Protein AF-A0A8J8NJL2-F1 (afdb_monomer)

Sequence (268 aa):
MELLYSKSNSTVTEETYFDQTSVSLLSALQSDVTGEMVEDRERFRVLIKANQALCQSSLTSDTIIESMKQDWKLYRPLVVVGPSGVGKGTLIAKLIAKYPSKFGFSVSYTTRAPRSGEEHGKDYFYVNHEVFEQKIANDDFIEHCKVHSNFYGTEKHQIREMSEKSIIPILDIDIQGAKKMFKAFPDTNFIFICPPSIKQQRARLDLRATDSQEQRDIRIANSFGEIQECISSWQMIQYRIVNDDLTRATQTFLGVIESLYTQELGLE

Organism: Halteria grandinella (NCBI:txid5974)

Solvent-accessible surface area (backbone atoms only — not comparable to full-atom values): 15961 Å² total; per-residue (Å²): 130,89,86,81,91,77,90,78,92,72,86,82,66,99,76,88,87,79,62,83,83,55,55,68,60,49,61,72,62,65,77,71,86,64,98,80,89,83,78,65,64,68,66,54,52,53,55,54,58,60,50,62,71,69,67,78,80,80,90,85,67,56,71,64,53,53,56,44,51,58,54,46,72,73,36,50,39,42,35,44,31,50,39,83,83,46,50,63,69,62,49,51,51,52,49,32,71,74,36,64,81,45,38,43,79,56,57,31,36,27,44,50,80,80,54,95,91,56,45,78,75,65,66,28,38,67,42,54,65,69,59,51,50,50,37,55,76,68,63,41,47,74,35,66,47,73,61,88,95,27,42,38,31,40,50,44,62,60,51,49,56,30,41,79,67,63,21,30,32,33,38,81,44,50,71,69,38,47,53,54,40,40,69,79,43,71,83,47,47,30,36,33,40,37,51,75,37,72,70,57,46,48,53,54,56,64,69,57,80,81,65,55,74,69,59,44,54,53,49,50,54,48,35,53,50,46,51,52,52,50,64,76,41,50,90,66,46,77,40,79,44,56,42,71,46,72,69,61,31,43,53,54,52,50,53,52,47,51,66,76,37,28,75,87,68,67,70,120

pLDDT: mean 70.61, std 23.48, range [23.8, 97.25]

Nearest PDB structures (foldseek):
  2qor-assembly1_A  TM=9.325E-01  e=1.348E-18  Plasmodium vivax
  1lvg-assembly1_A  TM=9.035E-01  e=1.125E-18  Mus musculus
  1z6g-assembly1_A  TM=8.808E-01  e=6.537E-19  Plasmodium falciparum 3D7
  3tr0-assembly1_A  TM=9.114E-01  e=1.334E-17  Coxiella burnetii
  8pts-assembly1_B  TM=7.481E-01  e=2.207E-19  Homo sapiens

InterPro domains:
  IPR008144 Guanylate kinase-like domain [PS50052] (75-258)
  IPR008145 Guanylate kinase/L-type calcium channel beta subunit [PF00625] (76-257)
  IPR008145 Guanylate kinase/L-type calcium channel beta subunit [SM00072] (74-261)
  IPR017665 Guanylate kinase [TIGR03263] (77-257)
  IPR020590 Guanylate kinase, conserved site [PS00856] (110-127)
  IPR027417 P-loop containing nucleoside triphosphate hydrolase [G3DSA:3.40.50.300] (64-265)
  IPR027417 P-loop containing nucleoside triphosphate hydrolase [SSF52540] (76-261)

Radius of gyration: 20.58 Å; Cα contacts (8 Å, |Δi|>4): 298; chains: 1; bounding box: 47×48×72 Å

Secondary structure (DSSP, 8-state):
-------------S-----TTSHHHHHHHSS--SS--SS-HHHHHHHHHHHHTTS----SSHHHHHHHHHHHHHH--EEEE--TTSSHHHHHHHHHHHSTTTEEE---EESSPPPTT--BTTTBEE--HHHHHHHHHTT-EEEEEEETTEEEEEEHHHHHHHHHTTPEEEEE--HHHHHHHHHH-TTSEEEEEE-S-HHHHHHHHHHSTTS-HHHHHHHHHHHHHHHHHHHHTGGG-SEEEE-SSHHHHHHHHHHHHHHHSHHHHT--

Structure (mmCIF, N/CA/C/O backbone):
data_AF-A0A8J8NJL2-F1
#
_entry.id   AF-A0A8J8NJL2-F1
#
loop_
_atom_site.group_PDB
_atom_site.id
_atom_site.type_symbol
_atom_site.label_atom_id
_atom_site.label_alt_id
_atom_site.label_comp_id
_atom_site.label_asym_id
_atom_site.label_entity_id
_atom_site.label_seq_id
_atom_site.pdbx_PDB_ins_code
_atom_site.Cartn_x
_atom_site.Cartn_y
_atom_site.Cartn_z
_atom_site.occupancy
_atom_site.B_iso_or_equiv
_atom_site.auth_seq_id
_atom_site.auth_comp_id
_atom_site.auth_asym_id
_atom_site.auth_atom_id
_atom_site.pdbx_PDB_model_num
ATOM 1 N N . MET A 1 1 ? 12.541 -11.002 -49.675 1.00 30.53 1 MET A N 1
ATOM 2 C CA . MET A 1 1 ? 13.707 -10.190 -50.065 1.00 30.53 1 MET A CA 1
ATOM 3 C C . MET A 1 1 ? 13.275 -8.741 -50.025 1.00 30.53 1 MET A C 1
ATOM 5 O O . MET A 1 1 ? 12.243 -8.471 -50.617 1.00 30.53 1 MET A O 1
ATOM 9 N N . GLU A 1 2 ? 13.988 -7.927 -49.236 1.00 26.20 2 GLU A N 1
ATOM 10 C CA . GLU A 1 2 ? 14.432 -6.545 -49.526 1.00 26.20 2 GLU A CA 1
ATOM 11 C C . GLU A 1 2 ? 13.549 -5.628 -50.393 1.00 26.20 2 GLU A C 1
ATOM 13 O O . GLU A 1 2 ? 13.038 -6.035 -51.421 1.00 26.20 2 GLU A O 1
ATOM 18 N N . LEU A 1 3 ? 13.441 -4.317 -50.201 1.00 24.02 3 LEU A N 1
ATOM 19 C CA . LEU A 1 3 ? 13.869 -3.284 -49.248 1.00 24.02 3 LEU A CA 1
ATOM 20 C C . LEU A 1 3 ? 13.348 -1.980 -49.908 1.00 24.02 3 LEU A C 1
ATOM 22 O O . LEU A 1 3 ? 13.128 -1.987 -51.117 1.00 24.02 3 LEU A O 1
ATOM 26 N N . LEU A 1 4 ? 13.175 -0.898 -49.138 1.00 24.14 4 LEU A N 1
ATOM 27 C CA . LEU A 1 4 ? 13.139 0.545 -49.504 1.00 24.14 4 LEU A CA 1
ATOM 28 C C . LEU A 1 4 ? 12.108 1.228 -48.582 1.00 24.14 4 LEU A C 1
ATOM 30 O O . LEU A 1 4 ? 10.918 1.238 -48.858 1.00 24.14 4 LEU A O 1
ATOM 34 N N . TYR A 1 5 ? 12.456 1.619 -47.352 1.00 23.80 5 TYR A N 1
ATOM 35 C CA . TYR A 1 5 ? 13.161 2.865 -47.010 1.00 23.80 5 TYR A CA 1
ATOM 36 C C . TYR A 1 5 ? 12.691 4.088 -47.819 1.00 23.80 5 TYR A C 1
ATOM 38 O O . TYR A 1 5 ? 13.286 4.447 -48.830 1.00 23.80 5 TYR A O 1
ATOM 46 N N . SER A 1 6 ? 11.699 4.808 -47.288 1.00 25.16 6 SER A N 1
ATOM 47 C CA . SER A 1 6 ? 11.573 6.254 -47.488 1.00 25.16 6 SER A CA 1
ATOM 48 C C . SER A 1 6 ? 11.391 6.938 -46.135 1.00 25.16 6 SER A C 1
ATOM 50 O O . SER A 1 6 ? 10.417 6.708 -45.422 1.00 25.16 6 SER A O 1
ATOM 52 N N . LYS A 1 7 ? 12.381 7.762 -45.792 1.00 27.92 7 LYS A N 1
ATOM 53 C CA . LYS A 1 7 ? 12.418 8.669 -44.647 1.00 27.92 7 LYS A CA 1
ATOM 54 C C . LYS A 1 7 ? 11.269 9.680 -44.723 1.00 27.92 7 LYS A C 1
ATOM 56 O O . LYS A 1 7 ? 11.132 10.356 -45.736 1.00 27.92 7 LYS A O 1
ATOM 61 N N . SER A 1 8 ? 10.580 9.899 -43.609 1.00 27.95 8 SER A N 1
ATOM 62 C CA . SER A 1 8 ? 10.001 11.204 -43.285 1.00 27.95 8 SER A CA 1
ATOM 63 C C . SER A 1 8 ? 10.429 11.572 -41.868 1.00 27.95 8 SER A C 1
ATOM 65 O O . SER A 1 8 ? 9.949 11.012 -40.886 1.00 27.95 8 SER A O 1
ATOM 67 N N . ASN A 1 9 ? 11.397 12.484 -41.796 1.00 29.89 9 ASN A N 1
ATOM 68 C CA . ASN A 1 9 ? 11.772 13.194 -40.584 1.00 29.89 9 ASN A CA 1
ATOM 69 C C . ASN A 1 9 ? 10.565 13.999 -40.091 1.00 29.89 9 ASN A C 1
ATOM 71 O O . ASN A 1 9 ? 10.155 14.947 -40.755 1.00 29.89 9 ASN A O 1
ATOM 75 N N . SER A 1 10 ? 10.061 13.677 -38.908 1.00 27.09 10 SER A N 1
ATOM 76 C CA . SER A 1 10 ? 9.309 14.622 -38.088 1.00 27.09 10 SER A CA 1
ATOM 77 C C . SER A 1 10 ? 9.931 14.611 -36.700 1.00 27.09 10 SER A C 1
ATOM 79 O O . SER A 1 10 ? 9.670 13.736 -35.878 1.00 27.09 10 SER A O 1
ATOM 81 N N . THR A 1 11 ? 10.823 15.570 -36.480 1.00 25.39 11 THR A N 1
ATOM 82 C CA . THR A 1 11 ? 11.225 16.044 -35.159 1.00 25.39 11 THR A CA 1
ATOM 83 C C . THR A 1 11 ? 9.965 16.461 -34.408 1.00 25.39 11 THR A C 1
ATOM 85 O O . THR A 1 11 ? 9.392 17.507 -34.702 1.00 25.39 11 THR A O 1
ATOM 88 N N . VAL A 1 12 ? 9.504 15.624 -33.481 1.00 25.38 12 VAL A N 1
ATOM 89 C CA . VAL A 1 12 ? 8.463 16.004 -32.525 1.00 25.38 12 VAL A CA 1
ATOM 90 C C . VAL A 1 12 ? 9.157 16.841 -31.455 1.00 25.38 12 VAL A C 1
ATOM 92 O O . VAL A 1 12 ? 9.858 16.316 -30.595 1.00 25.38 12 VAL A O 1
ATOM 95 N N . THR A 1 13 ? 9.059 18.158 -31.599 1.00 23.86 13 THR A N 1
ATOM 96 C CA . THR A 1 13 ? 9.511 19.149 -30.621 1.00 23.86 13 THR A CA 1
ATOM 97 C C . THR A 1 13 ? 8.569 19.175 -29.414 1.00 23.86 13 THR A C 1
ATOM 99 O O . THR A 1 13 ? 7.361 19.021 -29.563 1.00 23.86 13 THR A O 1
ATOM 102 N N . GLU A 1 14 ? 9.149 19.385 -28.232 1.00 29.44 14 GLU A N 1
ATOM 103 C CA . GLU A 1 14 ? 8.598 19.329 -26.863 1.00 29.44 14 GLU A CA 1
ATOM 104 C C . GLU A 1 14 ? 7.425 20.273 -26.509 1.00 29.44 14 GLU A C 1
ATOM 106 O O . GLU A 1 14 ? 7.077 20.408 -25.340 1.00 29.44 14 GLU A O 1
ATOM 111 N N . GLU A 1 15 ? 6.748 20.902 -27.461 1.00 29.17 15 GLU A N 1
ATOM 112 C CA . GLU A 1 15 ? 5.713 21.897 -27.164 1.00 29.17 15 GLU A CA 1
ATOM 113 C C . GLU A 1 15 ? 4.464 21.640 -27.996 1.00 29.17 15 GLU A C 1
ATOM 115 O O . GLU A 1 15 ? 4.467 21.919 -29.189 1.00 29.17 15 GLU A O 1
ATOM 120 N N . THR A 1 16 ? 3.409 21.099 -27.371 1.00 29.33 16 THR A N 1
ATOM 121 C CA . THR A 1 16 ? 1.984 21.473 -27.550 1.00 29.33 16 THR A CA 1
ATOM 122 C C . THR A 1 16 ? 1.059 20.391 -26.982 1.00 29.33 16 THR A C 1
ATOM 124 O O . THR A 1 16 ? 0.605 19.503 -27.690 1.00 29.33 16 THR A O 1
ATOM 127 N N . TYR A 1 17 ? 0.740 20.476 -25.688 1.00 26.98 17 TYR A N 1
ATOM 128 C CA . TYR A 1 17 ? -0.466 19.856 -25.117 1.00 26.98 17 TYR A CA 1
ATOM 129 C C . TYR A 1 17 ? -0.876 20.624 -23.849 1.00 26.98 17 TYR A C 1
ATOM 131 O O . TYR A 1 17 ? -0.849 20.111 -22.736 1.00 26.98 17 TYR A O 1
ATOM 139 N N . PHE A 1 18 ? -1.191 21.909 -24.011 1.00 28.25 18 PHE A N 1
ATOM 140 C CA . PHE A 1 18 ? -1.776 22.730 -22.951 1.00 28.25 18 PHE A CA 1
ATOM 141 C C . PHE A 1 18 ? -3.159 23.191 -23.400 1.00 28.25 18 PHE A C 1
ATOM 143 O O . PHE A 1 18 ? -3.294 24.159 -24.144 1.00 28.25 18 PHE A O 1
ATOM 150 N N . ASP A 1 19 ? -4.182 22.466 -22.955 1.00 27.48 19 ASP A N 1
ATOM 151 C CA . ASP A 1 19 ? -5.564 22.930 -23.008 1.00 27.48 19 ASP A CA 1
ATOM 152 C C . ASP A 1 19 ? -5.773 24.012 -21.928 1.00 27.48 19 ASP A C 1
ATOM 154 O O . ASP A 1 19 ? -5.276 23.905 -20.796 1.00 27.48 19 ASP A O 1
ATOM 158 N N . GLN A 1 20 ? -6.454 25.095 -22.302 1.00 28.08 20 GLN A N 1
ATOM 159 C CA . GLN A 1 20 ? -6.417 26.412 -21.648 1.00 28.08 20 GLN A CA 1
ATOM 160 C C . GLN A 1 20 ? -7.129 26.483 -20.286 1.00 28.08 20 GLN A C 1
ATOM 162 O O . GLN A 1 20 ? -7.040 27.497 -19.597 1.00 28.08 20 GLN A O 1
ATOM 167 N N . THR A 1 21 ? -7.771 25.409 -19.834 1.00 28.81 21 THR A N 1
ATOM 168 C CA . THR A 1 21 ? -8.347 25.306 -18.479 1.00 28.81 21 THR A CA 1
ATOM 169 C C . THR A 1 21 ? -7.352 24.791 -17.430 1.00 28.81 21 THR A C 1
ATOM 171 O O . THR A 1 21 ? -7.571 24.980 -16.236 1.00 28.81 21 THR A O 1
ATOM 174 N N . SER A 1 22 ? -6.221 24.214 -17.851 1.00 31.25 22 SER A N 1
ATOM 175 C CA . SER A 1 22 ? -5.183 23.642 -16.968 1.00 31.25 22 SER A CA 1
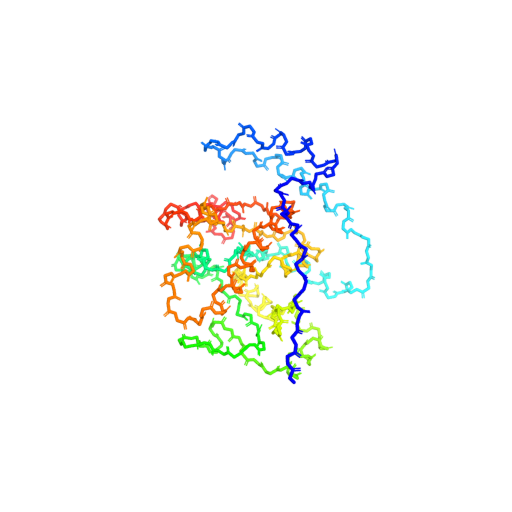ATOM 176 C C . SER A 1 22 ? -4.094 24.643 -16.551 1.00 31.25 22 SER A C 1
ATOM 178 O O . SER A 1 22 ? -3.378 24.419 -15.575 1.00 31.25 22 SER A O 1
ATOM 180 N N . VAL A 1 23 ? -3.948 25.748 -17.290 1.00 29.47 23 VAL A N 1
ATOM 181 C CA . VAL A 1 23 ? -2.815 26.682 -17.147 1.00 29.47 23 VAL A CA 1
ATOM 182 C C . VAL A 1 23 ? -2.973 27.609 -15.934 1.00 29.47 23 VAL A C 1
ATOM 184 O O . VAL A 1 23 ? -1.977 27.953 -15.306 1.00 29.47 23 VAL A O 1
ATOM 187 N N . SER A 1 24 ? -4.203 27.941 -15.526 1.00 28.16 24 SER A N 1
ATOM 188 C CA . SER A 1 24 ? -4.447 28.807 -14.358 1.00 28.16 24 SER A CA 1
ATOM 189 C C . SER A 1 24 ? -4.200 28.108 -13.015 1.00 28.16 24 SER A C 1
ATOM 191 O O . SER A 1 24 ? -3.773 28.748 -12.055 1.00 28.16 24 SER A O 1
ATOM 193 N N . LEU A 1 25 ? -4.417 26.789 -12.941 1.00 31.73 25 LEU A N 1
ATOM 194 C CA . LEU A 1 25 ? -4.119 25.991 -11.746 1.00 31.73 25 LEU A CA 1
ATOM 195 C C . LEU A 1 25 ? -2.624 25.679 -11.626 1.00 31.73 25 LEU A C 1
ATOM 197 O O . LEU A 1 25 ? -2.083 25.688 -10.524 1.00 31.73 25 LEU A O 1
ATOM 201 N N . LEU A 1 26 ? -1.938 25.450 -12.750 1.00 30.84 26 LEU A N 1
ATOM 202 C CA . LEU A 1 26 ? -0.495 25.204 -12.757 1.00 30.84 26 LEU A CA 1
ATOM 203 C C . LEU A 1 26 ? 0.316 26.465 -12.439 1.00 30.84 26 LEU A C 1
ATOM 205 O O . LEU A 1 26 ? 1.308 26.358 -11.723 1.00 30.84 26 LEU A O 1
ATOM 209 N N . SER A 1 27 ? -0.128 27.655 -12.862 1.00 29.67 27 SER A N 1
ATOM 210 C CA . SER A 1 27 ? 0.537 28.907 -12.475 1.00 29.67 27 SER A CA 1
ATOM 211 C C . SER A 1 27 ? 0.416 29.205 -10.978 1.00 29.67 27 SER A C 1
ATOM 213 O O . SER A 1 27 ? 1.330 29.784 -10.402 1.00 29.67 27 SER A O 1
ATOM 215 N N . ALA A 1 28 ? -0.675 28.775 -10.332 1.00 31.42 28 ALA A N 1
ATOM 216 C CA . ALA A 1 28 ? -0.851 28.896 -8.883 1.00 31.42 28 ALA A CA 1
ATOM 217 C C . ALA A 1 28 ? -0.038 27.855 -8.083 1.00 31.42 28 ALA A C 1
ATOM 219 O O . ALA A 1 28 ? 0.188 28.040 -6.894 1.00 31.42 28 ALA A O 1
ATOM 220 N N . LEU A 1 29 ? 0.407 26.770 -8.729 1.00 35.00 29 LEU A N 1
ATOM 221 C CA . LEU A 1 29 ? 1.168 25.675 -8.111 1.00 35.00 29 LEU A CA 1
ATOM 222 C C . LEU A 1 29 ? 2.676 25.725 -8.412 1.00 35.00 29 LEU A C 1
ATOM 224 O O . LEU A 1 29 ? 3.438 24.941 -7.851 1.00 35.00 29 LEU A O 1
ATOM 228 N N . GLN A 1 30 ? 3.121 26.623 -9.296 1.00 29.66 30 GLN A N 1
ATOM 229 C CA . GLN A 1 30 ? 4.534 26.781 -9.660 1.00 29.66 30 GLN A CA 1
ATOM 230 C C . GLN A 1 30 ? 5.298 27.793 -8.792 1.00 29.66 30 GLN A C 1
ATOM 232 O O . GLN A 1 30 ? 6.525 27.818 -8.871 1.00 29.66 30 GLN A O 1
ATOM 237 N N . SER A 1 31 ? 4.632 28.597 -7.955 1.00 27.67 31 SER A N 1
ATOM 238 C CA . SER A 1 31 ? 5.321 29.614 -7.146 1.00 27.67 31 SER A CA 1
ATOM 239 C C . SER A 1 31 ? 5.917 29.110 -5.830 1.00 27.67 31 SER A C 1
ATOM 241 O O . SER A 1 31 ? 6.837 29.750 -5.343 1.00 27.67 31 SER A O 1
ATOM 243 N N . ASP A 1 32 ? 5.497 27.957 -5.298 1.00 29.67 32 ASP A N 1
ATOM 244 C CA . ASP A 1 32 ? 5.897 27.527 -3.945 1.00 29.67 32 ASP A CA 1
ATOM 245 C C . ASP A 1 32 ? 6.554 26.138 -3.918 1.00 29.67 32 ASP A C 1
ATOM 247 O O . ASP A 1 32 ? 6.235 25.266 -3.111 1.00 29.67 32 ASP A O 1
ATOM 251 N N . VAL A 1 33 ? 7.525 25.917 -4.811 1.00 33.34 33 VAL A N 1
ATOM 252 C CA . VAL A 1 33 ? 8.449 24.772 -4.724 1.00 33.34 33 VAL A CA 1
ATOM 253 C C . VAL A 1 33 ? 9.724 25.196 -3.992 1.00 33.34 33 VAL A C 1
ATOM 255 O O . VAL A 1 33 ? 10.828 25.127 -4.524 1.00 33.34 33 VAL A O 1
ATOM 258 N N . THR A 1 34 ? 9.578 25.625 -2.743 1.00 28.52 34 THR A N 1
ATOM 259 C CA . THR A 1 34 ? 10.668 25.672 -1.760 1.00 28.52 34 THR A CA 1
ATOM 260 C C . THR A 1 34 ? 10.102 25.235 -0.419 1.00 28.52 34 THR A C 1
ATOM 262 O O . THR A 1 34 ? 9.031 25.678 -0.030 1.00 28.52 34 THR A O 1
ATOM 265 N N . GLY A 1 35 ? 10.772 24.276 0.220 1.00 34.88 35 GLY A N 1
ATOM 266 C CA . GLY A 1 35 ? 10.206 23.447 1.279 1.00 34.88 35 GLY A CA 1
ATOM 267 C C . GLY A 1 35 ? 9.554 24.210 2.427 1.00 34.88 35 GLY A C 1
ATOM 268 O O . GLY A 1 35 ? 10.252 24.828 3.210 1.00 34.88 35 GLY A O 1
ATOM 269 N N . GLU A 1 36 ? 8.238 24.053 2.545 1.00 33.06 36 GLU A N 1
ATOM 270 C CA . GLU A 1 36 ? 7.424 24.204 3.756 1.00 33.06 36 GLU A CA 1
ATOM 271 C C . GLU A 1 36 ? 6.026 23.645 3.412 1.00 33.06 36 GLU A C 1
ATOM 273 O O . GLU A 1 36 ? 5.178 24.327 2.854 1.00 33.06 36 GLU A O 1
ATOM 278 N N . MET A 1 37 ? 5.782 22.348 3.637 1.00 34.81 37 MET A N 1
ATOM 279 C CA . MET A 1 37 ? 4.479 21.711 3.347 1.00 34.81 37 MET A CA 1
ATOM 280 C C . MET A 1 37 ? 3.979 20.880 4.534 1.00 34.81 37 MET A C 1
ATOM 282 O O . MET A 1 37 ? 3.709 19.685 4.418 1.00 34.81 37 MET A O 1
ATOM 286 N N . VAL A 1 38 ? 3.850 21.520 5.697 1.00 37.50 38 VAL A N 1
ATOM 287 C CA . VAL A 1 38 ? 3.145 20.934 6.854 1.00 37.50 38 VAL A CA 1
ATOM 288 C C . VAL A 1 38 ? 1.866 21.707 7.221 1.00 37.50 38 VAL A C 1
ATOM 290 O O . VAL A 1 38 ? 1.024 21.157 7.927 1.00 37.50 38 VAL A O 1
ATOM 293 N N . GLU A 1 39 ? 1.626 22.915 6.699 1.00 35.06 39 GLU A N 1
ATOM 294 C CA . GLU A 1 39 ? 0.605 23.794 7.299 1.00 35.06 39 GLU A CA 1
ATOM 295 C C . GLU A 1 39 ? -0.810 23.788 6.693 1.00 35.06 39 GLU A C 1
ATOM 297 O O . GLU A 1 39 ? -1.746 24.132 7.409 1.00 35.06 39 GLU A O 1
ATOM 302 N N . ASP A 1 40 ? -1.070 23.338 5.462 1.00 41.97 40 ASP A N 1
ATOM 303 C CA . ASP A 1 40 ? -2.381 23.640 4.838 1.00 41.97 40 ASP A CA 1
ATOM 304 C C . ASP A 1 40 ? -3.476 22.554 4.996 1.00 41.97 40 ASP A C 1
ATOM 306 O O . ASP A 1 40 ? -4.220 22.237 4.069 1.00 41.97 40 ASP A O 1
ATOM 310 N N . ARG A 1 41 ? -3.604 21.945 6.186 1.00 42.94 41 ARG A N 1
ATOM 311 C CA . ARG A 1 41 ? -4.586 20.861 6.454 1.00 42.94 41 ARG A CA 1
ATOM 312 C C . ARG A 1 41 ? -6.049 21.264 6.234 1.00 42.94 41 ARG A C 1
ATOM 314 O O . ARG A 1 41 ? -6.869 20.427 5.850 1.00 42.94 41 ARG A O 1
ATOM 321 N N . GLU A 1 42 ? -6.391 22.523 6.490 1.00 37.59 42 GLU A N 1
ATOM 322 C CA . GLU A 1 42 ? -7.778 22.996 6.424 1.00 37.59 42 GLU A CA 1
ATOM 323 C C . GLU A 1 42 ? -8.255 23.229 4.985 1.00 37.59 42 GLU A C 1
ATOM 325 O O . GLU A 1 42 ? -9.387 22.864 4.653 1.00 37.59 42 GLU A O 1
ATOM 330 N N . ARG A 1 43 ? -7.396 23.712 4.075 1.00 39.12 43 ARG A N 1
ATOM 331 C CA . ARG A 1 43 ? -7.768 23.811 2.652 1.00 39.12 43 ARG A CA 1
ATOM 332 C C . ARG A 1 43 ? -7.986 22.444 2.011 1.00 39.12 43 ARG A C 1
ATOM 334 O O . ARG A 1 43 ? -8.919 22.283 1.222 1.00 39.12 43 ARG A O 1
ATOM 341 N N . PHE A 1 44 ? -7.199 21.440 2.400 1.00 41.06 44 PHE A N 1
ATOM 342 C CA . PHE A 1 44 ? -7.386 20.068 1.920 1.00 41.06 44 PHE A CA 1
ATOM 343 C C . PHE A 1 44 ? -8.710 19.450 2.399 1.00 41.06 44 PHE A C 1
ATOM 345 O O . PHE A 1 44 ? -9.398 18.798 1.611 1.00 41.06 44 PHE A O 1
ATOM 352 N N . ARG A 1 45 ? -9.146 19.714 3.641 1.00 41.94 45 ARG A N 1
ATOM 353 C CA . ARG A 1 45 ? -10.454 19.247 4.150 1.00 41.94 45 ARG A CA 1
ATOM 354 C C . ARG A 1 45 ? -11.642 19.783 3.352 1.00 41.94 45 ARG A C 1
ATOM 356 O O . ARG A 1 45 ? -12.614 19.055 3.142 1.00 41.94 45 ARG A O 1
ATOM 363 N N . VAL A 1 46 ? -11.576 21.038 2.912 1.00 36.75 46 VAL A N 1
ATOM 364 C CA . VAL A 1 46 ? -12.642 21.670 2.117 1.00 36.75 46 VAL A CA 1
ATOM 365 C C . VAL A 1 46 ? -12.749 21.030 0.728 1.00 36.75 46 VAL A C 1
ATOM 367 O O . VAL A 1 46 ? -13.856 20.731 0.279 1.00 36.75 46 VAL A O 1
ATOM 370 N N . LEU A 1 47 ? -11.614 20.733 0.089 1.00 36.00 47 LEU A N 1
ATOM 371 C CA . LEU A 1 47 ? -11.558 20.031 -1.200 1.00 36.00 47 LEU A CA 1
ATOM 372 C C . LEU A 1 47 ? -12.117 18.600 -1.122 1.00 36.00 47 LEU A C 1
ATOM 374 O O . LEU A 1 47 ? -12.871 18.191 -2.004 1.00 36.00 47 LEU A O 1
ATOM 378 N N . ILE A 1 48 ? -11.826 17.868 -0.040 1.00 38.72 48 ILE A N 1
ATOM 379 C CA . ILE A 1 48 ? -12.361 16.514 0.191 1.00 38.72 48 ILE A CA 1
ATOM 380 C C . ILE A 1 48 ? -13.895 16.541 0.291 1.00 38.72 48 ILE A C 1
ATOM 382 O O . ILE A 1 48 ? -14.574 15.758 -0.377 1.00 38.72 48 ILE A O 1
ATOM 386 N N . LYS A 1 49 ? -14.457 17.476 1.071 1.00 38.47 49 LYS A N 1
ATOM 387 C CA . LYS A 1 49 ? -15.917 17.610 1.235 1.00 38.47 49 LYS A CA 1
ATOM 388 C C . LYS A 1 49 ? -16.629 17.974 -0.068 1.00 38.47 49 LYS A C 1
ATOM 390 O O . LYS A 1 49 ? -17.708 17.454 -0.336 1.00 38.47 49 LYS A O 1
ATOM 395 N N . ALA A 1 50 ? -16.030 18.842 -0.883 1.00 35.50 50 ALA A N 1
ATOM 396 C CA . ALA A 1 50 ? -16.602 19.234 -2.169 1.00 35.50 50 ALA A CA 1
ATOM 397 C C . ALA A 1 50 ? -16.675 18.054 -3.158 1.00 35.50 50 ALA A C 1
ATOM 399 O O . ALA A 1 50 ? -17.636 17.947 -3.917 1.00 35.50 50 ALA A O 1
ATOM 400 N N . ASN A 1 51 ? -15.703 17.138 -3.116 1.00 38.31 51 ASN A N 1
ATOM 401 C CA . ASN A 1 51 ? -15.638 16.001 -4.037 1.00 38.31 51 ASN A CA 1
ATOM 402 C C . ASN A 1 51 ? -16.555 14.831 -3.623 1.00 38.31 51 ASN A C 1
ATOM 404 O O . ASN A 1 51 ? -17.121 14.148 -4.475 1.00 38.31 51 ASN A O 1
ATOM 408 N N . GLN A 1 52 ? -16.790 14.641 -2.317 1.00 41.25 52 GLN A N 1
ATOM 409 C CA . GLN A 1 52 ? -17.759 13.658 -1.801 1.00 41.25 52 GLN A CA 1
ATOM 410 C C . GLN A 1 52 ? -19.182 13.878 -2.341 1.00 41.25 52 GLN A C 1
ATOM 412 O O . GLN A 1 52 ? -19.915 12.911 -2.548 1.00 41.25 52 GLN A O 1
ATOM 417 N N . ALA A 1 53 ? -19.562 15.130 -2.609 1.00 40.56 53 ALA A N 1
ATOM 418 C CA . ALA A 1 53 ? -20.864 15.470 -3.179 1.00 40.56 53 ALA A CA 1
ATOM 419 C C . ALA A 1 53 ? -21.008 15.063 -4.661 1.00 40.56 53 ALA A C 1
ATOM 421 O O . ALA A 1 53 ? -22.125 14.874 -5.135 1.00 40.56 53 ALA A O 1
ATOM 422 N N . LEU A 1 54 ? -19.900 14.896 -5.394 1.00 37.84 54 LEU A N 1
ATOM 423 C CA . LEU A 1 54 ? -19.908 14.604 -6.834 1.00 37.84 54 LEU A CA 1
ATOM 424 C C . LEU A 1 54 ? -19.974 13.097 -7.147 1.00 37.84 54 LEU A C 1
ATOM 426 O O . LEU A 1 54 ? -20.510 12.709 -8.183 1.00 37.84 54 LEU A O 1
ATOM 430 N N . CYS A 1 55 ? -19.492 12.230 -6.248 1.00 37.75 55 CYS A N 1
ATOM 431 C CA . CYS A 1 55 ? -19.419 10.777 -6.474 1.00 37.75 55 CYS A CA 1
ATOM 432 C C . CYS A 1 55 ? -20.735 10.003 -6.239 1.00 37.75 55 CYS A C 1
ATOM 434 O O . CYS A 1 55 ? -20.779 8.803 -6.493 1.00 37.75 55 CYS A O 1
ATOM 436 N N . GLN A 1 56 ? -21.819 10.636 -5.777 1.00 39.25 56 GLN A N 1
ATOM 437 C CA . GLN A 1 56 ? -23.063 9.940 -5.387 1.00 39.25 56 GLN A CA 1
ATOM 438 C C . GLN A 1 56 ? -23.999 9.546 -6.554 1.00 39.25 56 GLN A C 1
ATOM 440 O O . GLN A 1 56 ? -25.181 9.301 -6.333 1.00 39.25 56 GLN A O 1
ATOM 445 N N . SER A 1 57 ? -23.516 9.464 -7.799 1.00 39.84 57 SER A N 1
ATOM 446 C CA . SER A 1 57 ? -24.375 9.257 -8.980 1.00 39.84 57 SER A CA 1
ATOM 447 C C . SER A 1 57 ? -24.021 8.028 -9.830 1.00 39.84 57 SER A C 1
ATOM 449 O O . SER A 1 57 ? -23.776 8.140 -11.024 1.00 39.84 57 SER A O 1
ATOM 451 N N . SER A 1 58 ? -24.051 6.826 -9.246 1.00 37.25 58 SER A N 1
ATOM 452 C CA . SER A 1 58 ? -24.283 5.586 -10.014 1.00 37.25 58 SER A CA 1
ATOM 453 C C . SER A 1 58 ? -24.606 4.413 -9.083 1.00 37.25 58 SER A C 1
ATOM 455 O O . SER A 1 58 ? -23.740 3.978 -8.327 1.00 37.25 58 SER A O 1
ATOM 457 N N . LEU A 1 59 ? -25.849 3.927 -9.148 1.00 49.59 59 LEU A N 1
ATOM 458 C CA . LEU A 1 59 ? -26.409 2.833 -8.343 1.00 49.59 59 LEU A CA 1
ATOM 459 C C . LEU A 1 59 ? -26.209 1.468 -9.016 1.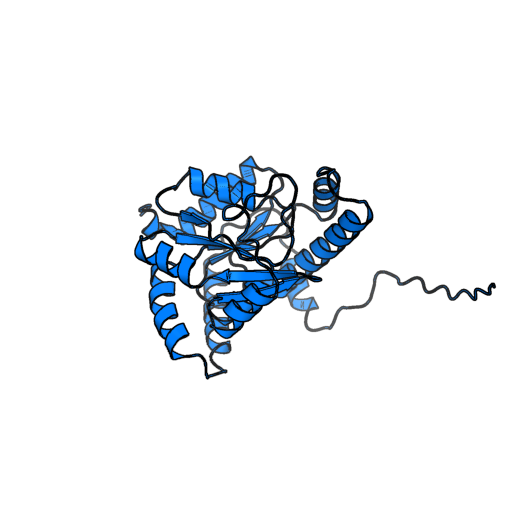00 49.59 59 LEU A C 1
ATOM 461 O O . LEU A 1 59 ? -26.246 1.400 -10.247 1.00 49.59 59 LEU A O 1
ATOM 465 N N . THR A 1 60 ? -26.067 0.416 -8.191 1.00 37.97 60 THR A N 1
ATOM 466 C CA . THR A 1 60 ? -26.484 -1.008 -8.368 1.00 37.97 60 THR A CA 1
ATOM 467 C C . THR A 1 60 ? -25.602 -2.038 -7.630 1.00 37.97 60 THR A C 1
ATOM 469 O O . THR A 1 60 ? -25.942 -3.217 -7.626 1.00 37.97 60 THR A O 1
ATOM 472 N N . SER A 1 61 ? -24.532 -1.645 -6.925 1.00 47.00 61 SER A N 1
ATOM 473 C CA . SER A 1 61 ? -23.697 -2.555 -6.090 1.00 47.00 61 SER A CA 1
ATOM 474 C C . SER A 1 61 ? -23.880 -2.341 -4.577 1.00 47.00 61 SER A C 1
ATOM 476 O O . SER A 1 61 ? -23.010 -2.667 -3.767 1.00 47.00 61 SER A O 1
ATOM 478 N N . ASP A 1 62 ? -25.005 -1.741 -4.197 1.00 52.81 62 ASP A N 1
ATOM 479 C CA . ASP A 1 62 ? -25.078 -0.891 -3.012 1.00 52.81 62 ASP A CA 1
ATOM 480 C C . ASP A 1 62 ? -25.031 -1.649 -1.677 1.00 52.81 62 ASP A C 1
ATOM 482 O O . ASP A 1 62 ? -24.302 -1.225 -0.794 1.00 52.81 62 ASP A O 1
ATOM 486 N N . THR A 1 63 ? -25.626 -2.836 -1.527 1.00 47.81 63 THR A N 1
ATOM 487 C CA . THR A 1 63 ? -25.787 -3.443 -0.185 1.00 47.81 63 THR A CA 1
ATOM 488 C C . THR A 1 63 ? -24.482 -3.953 0.453 1.00 47.81 63 THR A C 1
ATOM 490 O O . THR A 1 63 ? -24.281 -3.799 1.659 1.00 47.81 63 THR A O 1
ATOM 493 N N . ILE A 1 64 ? -23.560 -4.533 -0.329 1.00 51.22 64 ILE A N 1
ATOM 494 C CA . ILE A 1 64 ? -22.248 -4.984 0.184 1.00 51.22 64 ILE A CA 1
ATOM 495 C C . ILE A 1 64 ? -21.313 -3.790 0.362 1.00 51.22 64 ILE A C 1
ATOM 497 O O . ILE A 1 64 ? -20.618 -3.713 1.372 1.00 51.22 64 ILE A O 1
ATOM 501 N N . ILE A 1 65 ? -21.324 -2.833 -0.572 1.00 51.09 65 ILE A N 1
ATOM 502 C CA . ILE A 1 65 ? -20.551 -1.594 -0.440 1.00 51.09 65 ILE A CA 1
ATOM 503 C C . ILE A 1 65 ? -21.048 -0.778 0.759 1.00 51.09 65 ILE A C 1
ATOM 505 O O . ILE A 1 65 ? -20.235 -0.182 1.448 1.00 51.09 65 ILE A O 1
ATOM 509 N N . GLU A 1 66 ? -22.344 -0.760 1.060 1.00 56.00 66 GLU A N 1
ATOM 510 C CA . GLU A 1 66 ? -22.928 -0.077 2.222 1.00 56.00 66 GLU A CA 1
ATOM 511 C C . GLU A 1 66 ? -22.564 -0.762 3.536 1.00 56.00 66 GLU A C 1
ATOM 513 O O . GLU A 1 66 ? -22.124 -0.081 4.462 1.00 56.00 66 GLU A O 1
ATOM 518 N N . SER A 1 67 ? -22.638 -2.096 3.590 1.00 54.75 67 SER A N 1
ATOM 519 C CA . SER A 1 67 ? -22.119 -2.872 4.723 1.00 54.75 67 SER A CA 1
ATOM 520 C C . SER A 1 67 ? -20.621 -2.622 4.922 1.00 54.75 67 SER A C 1
ATOM 522 O O . SER A 1 67 ? -20.185 -2.351 6.036 1.00 54.75 67 SER A O 1
ATOM 524 N N . MET A 1 68 ? -19.833 -2.632 3.842 1.00 56.28 68 MET A N 1
ATOM 525 C CA . MET A 1 68 ? -18.401 -2.348 3.903 1.00 56.28 68 MET A CA 1
ATOM 526 C C . MET A 1 68 ? -18.115 -0.889 4.237 1.00 56.28 68 MET A C 1
ATOM 528 O O . MET A 1 68 ? -17.150 -0.642 4.932 1.00 56.28 68 MET A O 1
ATOM 532 N N . LYS A 1 69 ? -18.923 0.089 3.812 1.00 56.53 69 LYS A N 1
ATOM 533 C CA . LYS A 1 69 ? -18.756 1.514 4.162 1.00 56.53 69 LYS A CA 1
ATOM 534 C C . LYS A 1 69 ? -18.828 1.733 5.674 1.00 56.53 69 LYS A C 1
ATOM 536 O O . LYS A 1 69 ? -18.210 2.671 6.178 1.00 56.53 69 LYS A O 1
ATOM 541 N N . GLN A 1 70 ? -19.569 0.888 6.389 1.00 53.38 70 GLN A N 1
ATOM 542 C CA . GLN A 1 70 ? -19.657 0.925 7.845 1.00 53.38 70 GLN A CA 1
ATOM 543 C C . GLN A 1 70 ? -18.373 0.379 8.496 1.00 53.38 70 GLN A C 1
ATOM 545 O O . GLN A 1 70 ? -17.805 1.058 9.350 1.00 53.38 70 GLN A O 1
ATOM 550 N N . ASP A 1 71 ? -17.842 -0.743 8.001 1.00 50.53 71 ASP A N 1
ATOM 551 C CA . ASP A 1 71 ? -16.545 -1.305 8.425 1.00 50.53 71 ASP A CA 1
ATOM 552 C C . ASP A 1 71 ? -15.352 -0.412 8.009 1.00 50.53 71 ASP A C 1
ATOM 554 O O . ASP A 1 71 ? -14.380 -0.238 8.742 1.00 50.53 71 ASP A O 1
ATOM 558 N N . TRP A 1 72 ? -15.458 0.241 6.849 1.00 60.75 72 TRP A N 1
ATOM 559 C CA . TRP A 1 72 ? -14.458 1.134 6.255 1.00 60.75 72 TRP A CA 1
ATOM 560 C C . TRP A 1 72 ? -14.319 2.450 7.016 1.00 60.75 72 TRP A C 1
ATOM 562 O O . TRP A 1 72 ? -13.241 3.044 7.056 1.00 60.75 72 TRP A O 1
ATOM 572 N N . LYS A 1 73 ? -15.410 2.906 7.645 1.00 53.81 73 LYS A N 1
ATOM 573 C CA . LYS A 1 73 ? -15.371 4.014 8.603 1.00 53.81 73 LYS A CA 1
ATOM 574 C C . LYS A 1 73 ? -14.673 3.629 9.905 1.00 53.81 73 LYS A C 1
ATOM 576 O O . LYS A 1 73 ? -14.153 4.528 10.557 1.00 53.81 73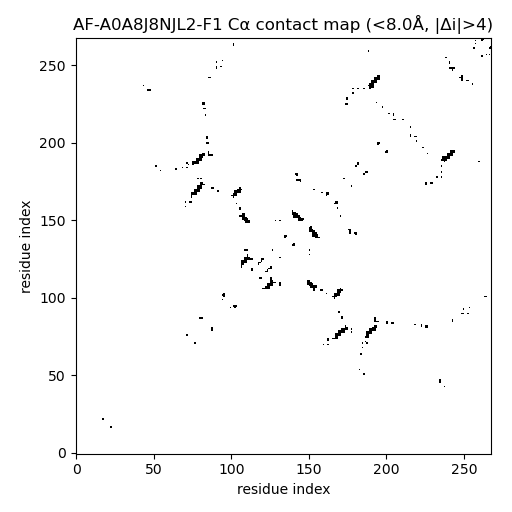 LYS A O 1
ATOM 581 N N . LEU A 1 74 ? -14.657 2.344 10.267 1.00 52.12 74 LEU A N 1
ATOM 582 C CA . LEU A 1 74 ? -14.047 1.863 11.506 1.00 52.12 74 LEU A CA 1
ATOM 583 C C . LEU A 1 74 ? -12.530 1.618 11.369 1.00 52.12 74 LEU A C 1
ATO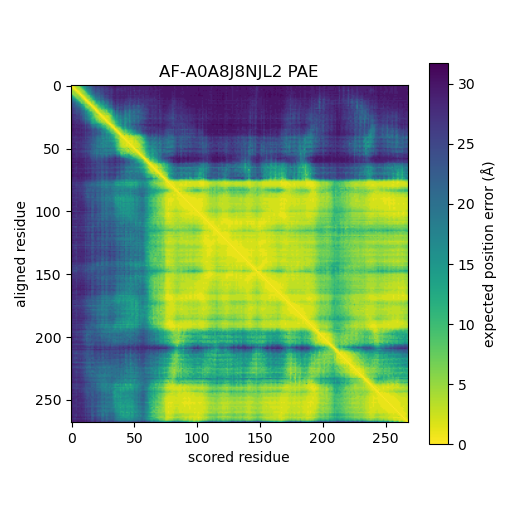M 585 O O . LEU A 1 74 ? -11.810 1.857 12.331 1.00 52.12 74 LEU A O 1
ATOM 589 N N . TYR A 1 75 ? -12.032 1.201 10.191 1.00 60.62 75 TYR A N 1
ATOM 590 C CA . TYR A 1 75 ? -10.614 0.815 10.006 1.00 60.62 75 TYR A CA 1
ATOM 591 C C . TYR A 1 75 ? -9.949 1.353 8.731 1.00 60.62 75 TYR A C 1
ATOM 593 O O . TYR A 1 75 ? -9.087 0.679 8.163 1.00 60.62 75 TYR A O 1
ATOM 601 N N . ARG A 1 76 ? -10.362 2.554 8.288 1.00 79.88 76 ARG A N 1
ATOM 602 C CA . ARG A 1 76 ? -9.829 3.338 7.150 1.00 79.88 76 ARG A CA 1
ATOM 603 C C . ARG A 1 76 ? -8.461 2.838 6.663 1.00 79.88 76 ARG A C 1
ATOM 605 O O . ARG A 1 76 ? -7.452 3.194 7.266 1.00 79.88 76 ARG A O 1
ATOM 612 N N . PRO A 1 77 ? -8.400 2.031 5.592 1.00 89.50 77 PRO A N 1
ATOM 613 C CA . PRO A 1 77 ? -7.138 1.461 5.156 1.00 89.50 77 PRO A CA 1
ATOM 614 C C . PRO A 1 77 ? -6.126 2.531 4.749 1.00 89.50 77 PRO A C 1
ATOM 616 O O . PRO A 1 77 ? -6.483 3.600 4.240 1.00 89.50 77 PRO A O 1
ATOM 619 N N . LEU A 1 78 ? -4.847 2.213 4.936 1.00 93.31 78 LEU A N 1
ATOM 620 C CA . LEU A 1 78 ? -3.742 3.010 4.431 1.00 93.31 78 LEU A CA 1
ATOM 621 C C . LEU A 1 78 ? -3.385 2.537 3.024 1.00 93.31 78 LEU A C 1
ATOM 623 O O . LEU A 1 78 ? -2.781 1.481 2.849 1.00 93.31 78 LEU A O 1
ATOM 627 N N . VAL A 1 79 ? -3.697 3.347 2.023 1.00 92.38 79 VAL A N 1
ATOM 628 C CA . VAL A 1 79 ? -3.298 3.090 0.642 1.00 92.38 79 VAL A CA 1
ATOM 629 C C . VAL A 1 79 ? -2.009 3.841 0.339 1.00 92.38 79 VAL A C 1
ATOM 631 O O . VAL A 1 79 ? -1.959 5.071 0.388 1.00 92.38 79 VAL A O 1
ATOM 634 N N . VAL A 1 80 ? -0.961 3.101 -0.011 1.00 92.44 80 VAL A N 1
ATOM 635 C CA . VAL A 1 80 ? 0.333 3.647 -0.418 1.00 92.44 80 VAL A CA 1
ATOM 636 C C . VAL A 1 80 ? 0.473 3.496 -1.928 1.00 92.44 80 VAL A C 1
ATOM 638 O O . VAL A 1 80 ? 0.640 2.397 -2.447 1.00 92.44 80 VAL A O 1
ATOM 641 N N . VAL A 1 81 ? 0.438 4.621 -2.634 1.00 89.44 81 VAL A N 1
ATOM 642 C CA . VAL A 1 81 ? 0.571 4.697 -4.094 1.00 89.44 81 VAL A CA 1
ATOM 643 C C . VAL A 1 81 ? 1.958 5.226 -4.433 1.00 89.44 81 VAL A C 1
ATOM 645 O O . VAL A 1 81 ? 2.544 6.010 -3.690 1.00 89.44 81 VAL A O 1
ATOM 648 N N . GLY A 1 82 ? 2.528 4.826 -5.559 1.00 84.25 82 GLY A N 1
ATOM 649 C CA . GLY A 1 82 ? 3.834 5.329 -5.983 1.00 84.25 82 GLY A CA 1
ATOM 650 C C . GLY A 1 82 ? 4.428 4.482 -7.090 1.00 84.25 82 GLY A C 1
ATOM 651 O O . GLY A 1 82 ? 4.107 3.293 -7.170 1.00 84.25 82 GLY A O 1
ATOM 652 N N . PRO A 1 83 ? 5.328 5.035 -7.914 1.00 75.56 83 PRO A N 1
ATOM 653 C CA . PRO A 1 83 ? 5.884 4.276 -9.011 1.00 75.56 83 PRO A CA 1
ATOM 654 C C . PRO A 1 83 ? 6.710 3.086 -8.520 1.00 75.56 83 PRO A C 1
ATOM 656 O O . PRO A 1 83 ? 7.214 3.046 -7.384 1.00 75.56 83 PRO A O 1
ATOM 659 N N . SER A 1 84 ? 6.857 2.079 -9.374 1.00 71.69 84 SER A N 1
ATOM 660 C CA . SER A 1 84 ? 7.702 0.925 -9.053 1.00 71.69 84 SER A CA 1
ATOM 661 C C . SER A 1 84 ? 9.140 1.358 -8.743 1.00 71.69 84 SER A C 1
ATOM 663 O O . SER A 1 84 ? 9.715 2.172 -9.454 1.00 71.69 84 SER A O 1
ATOM 665 N N . GLY A 1 85 ? 9.737 0.835 -7.666 1.00 71.00 85 GLY A N 1
ATOM 666 C CA . GLY A 1 85 ? 11.120 1.153 -7.273 1.00 71.00 85 GLY A CA 1
ATOM 667 C C . GLY A 1 85 ? 11.304 2.419 -6.426 1.00 71.00 85 GLY A C 1
ATOM 668 O O . GLY A 1 85 ? 12.418 2.691 -5.987 1.00 71.00 85 GLY A O 1
ATOM 669 N N . VAL A 1 86 ? 10.234 3.162 -6.117 1.00 79.88 86 VAL A N 1
ATOM 670 C CA . VAL A 1 86 ? 10.316 4.383 -5.288 1.00 79.88 86 VAL A CA 1
ATOM 671 C C . VAL A 1 86 ? 10.562 4.116 -3.794 1.00 79.88 86 VAL A C 1
ATOM 673 O O . VAL A 1 86 ? 10.832 5.045 -3.046 1.00 79.88 86 VAL A O 1
ATOM 676 N N . GLY A 1 87 ? 10.492 2.858 -3.343 1.00 84.56 87 GLY A N 1
ATOM 677 C CA . GLY A 1 87 ? 10.781 2.465 -1.954 1.00 84.56 87 GLY A CA 1
ATOM 678 C C . GLY A 1 87 ? 9.565 2.269 -1.040 1.00 84.56 87 GLY A C 1
ATOM 679 O O . GLY A 1 87 ? 9.744 2.218 0.173 1.00 84.56 87 GLY A O 1
ATOM 680 N N . LYS A 1 88 ? 8.353 2.110 -1.597 1.00 89.81 88 LYS A N 1
ATOM 681 C CA . LYS A 1 88 ? 7.106 1.861 -0.837 1.00 89.81 88 LYS A CA 1
ATOM 682 C C . LYS A 1 88 ? 7.243 0.717 0.166 1.00 89.81 88 LYS A C 1
ATOM 684 O O . LYS A 1 88 ? 7.098 0.945 1.359 1.00 89.81 88 LYS A O 1
ATOM 689 N N . GLY A 1 89 ? 7.637 -0.471 -0.303 1.00 88.94 89 GLY A N 1
ATOM 690 C CA . GLY A 1 89 ? 7.812 -1.646 0.556 1.00 88.94 89 GLY A CA 1
ATOM 691 C C . GLY A 1 89 ? 8.773 -1.416 1.728 1.00 88.94 89 GLY A C 1
ATOM 692 O O . GLY A 1 89 ? 8.518 -1.881 2.832 1.00 88.94 89 GLY A O 1
ATOM 693 N N . THR A 1 90 ? 9.839 -0.628 1.542 1.00 91.06 90 THR A N 1
ATOM 694 C CA . THR A 1 90 ? 10.765 -0.284 2.633 1.00 91.06 90 THR A CA 1
ATOM 695 C C . THR A 1 90 ? 10.111 0.614 3.684 1.00 91.06 90 THR A C 1
ATOM 697 O O . THR A 1 90 ? 10.315 0.399 4.877 1.00 91.06 90 THR A O 1
ATOM 700 N N . LEU A 1 91 ? 9.326 1.610 3.263 1.00 93.56 91 LEU A N 1
ATOM 701 C CA . LEU A 1 91 ? 8.585 2.485 4.178 1.00 93.56 91 LEU A CA 1
ATOM 702 C C . LEU A 1 91 ? 7.492 1.705 4.926 1.00 93.56 91 LEU A C 1
ATOM 704 O O . LEU A 1 91 ? 7.385 1.821 6.145 1.00 93.56 91 LEU A O 1
ATOM 708 N N . ILE A 1 92 ? 6.756 0.847 4.217 1.00 94.88 92 ILE A N 1
ATOM 709 C CA . ILE A 1 92 ? 5.727 -0.038 4.781 1.00 94.88 92 ILE A CA 1
ATOM 710 C C . ILE A 1 92 ? 6.331 -0.994 5.816 1.00 94.88 92 ILE A C 1
ATOM 712 O O . ILE A 1 92 ? 5.816 -1.104 6.926 1.00 94.88 92 ILE A O 1
ATOM 716 N N . ALA A 1 93 ? 7.463 -1.633 5.510 1.00 93.50 93 ALA A N 1
ATOM 717 C CA . ALA A 1 93 ? 8.136 -2.527 6.450 1.00 93.50 93 ALA A CA 1
ATOM 718 C C . ALA A 1 93 ? 8.558 -1.801 7.737 1.00 93.50 93 ALA A C 1
ATOM 720 O O . ALA A 1 93 ? 8.404 -2.335 8.834 1.00 93.50 93 ALA A O 1
ATOM 721 N N . LYS A 1 94 ? 9.052 -0.560 7.623 1.00 95.31 94 LYS A N 1
ATOM 722 C CA . LYS A 1 94 ? 9.404 0.272 8.785 1.00 95.31 94 LYS A CA 1
ATOM 723 C C . LYS A 1 94 ? 8.180 0.656 9.618 1.00 95.31 94 LYS A C 1
ATOM 725 O O . LYS A 1 94 ? 8.280 0.685 10.841 1.00 95.31 94 LYS A O 1
ATOM 730 N N . LEU A 1 95 ? 7.042 0.916 8.974 1.00 96.50 95 LEU A N 1
ATOM 731 C CA . LEU A 1 95 ? 5.776 1.176 9.655 1.00 96.50 95 LEU A CA 1
ATOM 732 C C . LEU A 1 95 ? 5.294 -0.040 10.450 1.00 96.50 95 LEU A C 1
ATOM 734 O O . LEU A 1 95 ? 5.036 0.083 11.645 1.00 96.50 95 LEU A O 1
ATOM 738 N N . ILE A 1 96 ? 5.238 -1.211 9.813 1.00 95.69 96 ILE A N 1
ATOM 739 C CA . ILE A 1 96 ? 4.818 -2.459 10.468 1.00 95.69 96 ILE A CA 1
ATOM 740 C C . ILE A 1 96 ? 5.767 -2.799 11.620 1.00 95.69 96 ILE A C 1
ATOM 742 O O . ILE A 1 96 ? 5.315 -3.169 12.695 1.00 95.69 96 ILE A O 1
ATOM 746 N N . ALA A 1 97 ? 7.078 -2.607 11.448 1.00 96.19 97 ALA A N 1
ATOM 747 C CA . ALA A 1 97 ? 8.045 -2.834 12.521 1.00 96.19 97 ALA A CA 1
ATOM 748 C C . ALA A 1 97 ? 7.839 -1.897 13.725 1.00 96.19 97 ALA A C 1
ATOM 750 O O . ALA A 1 97 ? 8.057 -2.313 14.862 1.00 96.19 97 ALA A O 1
ATOM 751 N N . LYS A 1 98 ? 7.424 -0.643 13.494 1.00 96.44 98 LYS A N 1
ATOM 752 C CA . LYS A 1 98 ? 7.146 0.320 14.569 1.00 96.44 98 LYS A CA 1
ATOM 753 C C . LYS A 1 98 ? 5.823 0.028 15.284 1.00 96.44 98 LYS A C 1
ATOM 755 O O . LYS A 1 98 ? 5.746 0.195 16.497 1.00 96.44 98 LYS A O 1
ATOM 760 N N . TYR A 1 99 ? 4.806 -0.420 14.548 1.00 95.88 99 TYR A N 1
ATOM 761 C CA . TYR A 1 99 ? 3.451 -0.641 15.057 1.00 95.88 99 TYR A CA 1
ATOM 762 C C . TYR A 1 99 ? 2.887 -2.023 14.655 1.00 95.88 99 TYR A C 1
ATOM 764 O O . TYR A 1 99 ? 1.859 -2.104 13.972 1.00 95.88 99 TYR A O 1
ATOM 772 N N . PRO A 1 100 ? 3.517 -3.129 15.094 1.00 94.62 100 PRO A N 1
ATOM 773 C CA . PRO A 1 100 ? 3.225 -4.477 14.591 1.00 94.62 100 PRO A CA 1
ATOM 774 C C . PRO A 1 100 ? 1.838 -5.006 14.972 1.00 94.62 100 PRO A C 1
ATOM 776 O O . PRO A 1 100 ? 1.327 -5.909 14.320 1.00 94.62 100 PRO A O 1
ATOM 779 N N . SER A 1 101 ? 1.219 -4.458 16.021 1.00 93.75 101 SER A N 1
ATOM 780 C CA . SER A 1 101 ? -0.137 -4.814 16.457 1.00 93.75 101 SER A CA 1
ATOM 781 C C . SER A 1 101 ? -1.227 -3.907 15.885 1.00 93.75 101 SER A C 1
ATOM 783 O O . SER A 1 101 ? -2.400 -4.124 16.171 1.00 93.75 101 SER A O 1
ATOM 785 N N . LYS A 1 102 ? -0.853 -2.868 15.127 1.00 94.62 102 LYS A N 1
ATOM 786 C CA . LYS A 1 102 ? -1.788 -1.854 14.620 1.00 94.62 102 LYS A CA 1
ATOM 787 C C . LYS A 1 102 ? -1.916 -1.868 13.112 1.00 94.62 102 LYS A C 1
ATOM 789 O O . LYS A 1 102 ? -2.980 -1.515 12.628 1.00 94.62 102 LYS A O 1
ATOM 794 N N . PHE A 1 103 ? -0.881 -2.279 12.381 1.00 95.38 103 PHE A N 1
ATOM 795 C CA . PHE A 1 103 ? -0.926 -2.341 10.924 1.00 95.38 103 PHE A CA 1
ATOM 796 C C . PHE A 1 103 ? -0.601 -3.733 10.388 1.00 95.38 103 PHE A C 1
ATOM 798 O O . PHE A 1 103 ? 0.289 -4.411 10.898 1.00 95.38 103 PHE A O 1
ATOM 805 N N . GLY A 1 104 ? -1.287 -4.117 9.312 1.00 93.94 104 GLY A N 1
ATOM 806 C CA . GLY A 1 104 ? -1.080 -5.373 8.594 1.00 93.94 104 GLY A CA 1
ATOM 807 C C . GLY A 1 104 ? -0.997 -5.133 7.092 1.00 93.94 104 GLY A C 1
ATOM 808 O O . GLY A 1 104 ? -1.701 -4.281 6.560 1.00 93.94 104 GLY A O 1
ATOM 809 N N . PHE A 1 105 ? -0.122 -5.858 6.397 1.00 94.50 105 PHE A N 1
ATOM 810 C CA . PHE A 1 105 ? 0.017 -5.736 4.946 1.00 94.50 105 PHE A CA 1
ATOM 811 C C . PHE A 1 105 ? -0.976 -6.648 4.225 1.00 94.50 105 PHE A C 1
ATOM 813 O O . PHE A 1 105 ? -0.961 -7.856 4.459 1.00 94.50 105 PHE A O 1
ATOM 820 N N . SER A 1 106 ? -1.812 -6.085 3.347 1.00 93.69 106 SER A N 1
ATOM 821 C CA . SER A 1 106 ? -2.678 -6.873 2.466 1.00 93.69 106 SER A CA 1
ATOM 822 C C . SER A 1 106 ? -1.879 -7.354 1.260 1.00 93.69 106 SER A C 1
ATOM 824 O O . SER A 1 106 ? -1.360 -6.558 0.479 1.00 93.69 106 SER A O 1
ATOM 826 N N . VAL A 1 107 ? -1.772 -8.674 1.125 1.00 93.88 107 VAL A N 1
ATOM 827 C CA . VAL A 1 107 ? -1.024 -9.318 0.047 1.00 93.88 107 VAL A CA 1
ATOM 828 C C . VAL A 1 107 ? -1.936 -9.437 -1.171 1.00 93.88 107 VAL A C 1
ATOM 830 O O . VAL A 1 107 ? -2.920 -10.180 -1.162 1.00 93.88 107 VAL A O 1
ATOM 833 N N . SER A 1 108 ? -1.613 -8.707 -2.234 1.00 93.38 108 SER A N 1
ATOM 834 C CA . SER A 1 108 ? -2.403 -8.702 -3.467 1.00 93.38 108 SER A CA 1
ATOM 835 C C . SER A 1 108 ? -2.289 -10.021 -4.236 1.00 93.38 108 SER A C 1
ATOM 837 O O . SER A 1 108 ? -1.275 -10.720 -4.184 1.00 93.38 108 SER A O 1
ATOM 839 N N . TYR A 1 109 ? -3.313 -10.345 -5.020 1.00 95.75 109 TYR A N 1
ATOM 840 C CA . TYR A 1 109 ? -3.269 -11.438 -5.990 1.00 95.75 109 TYR A CA 1
ATOM 841 C C . TYR A 1 109 ? -2.638 -10.958 -7.291 1.00 95.75 109 TYR A C 1
ATOM 843 O O . TYR A 1 109 ? -2.813 -9.802 -7.677 1.00 95.75 109 TYR A O 1
ATOM 851 N N . THR A 1 110 ? -1.941 -11.845 -8.001 1.00 95.06 110 THR A N 1
ATOM 852 C CA . THR A 1 110 ? -1.472 -11.560 -9.360 1.00 95.06 110 THR A CA 1
ATOM 853 C C . THR A 1 110 ? -1.437 -12.797 -10.249 1.00 95.06 110 THR A C 1
ATOM 855 O O . THR A 1 110 ? -1.193 -13.902 -9.767 1.00 95.06 110 THR A O 1
ATOM 858 N N . THR A 1 111 ? -1.634 -12.597 -11.558 1.00 94.94 111 THR A N 1
ATOM 859 C CA . THR A 1 111 ? -1.420 -13.645 -12.576 1.00 94.94 111 THR A CA 1
ATOM 860 C C . THR A 1 111 ? -0.001 -13.687 -13.136 1.00 94.94 111 THR A C 1
ATOM 862 O O . THR A 1 111 ? 0.336 -14.565 -13.931 1.00 94.94 111 THR A O 1
ATOM 865 N N . ARG A 1 112 ? 0.858 -12.746 -12.726 1.00 93.19 112 ARG A N 1
ATOM 866 C CA . ARG A 1 112 ? 2.277 -12.746 -13.086 1.00 93.19 112 ARG A CA 1
ATOM 867 C C . ARG A 1 112 ? 2.986 -13.921 -12.407 1.00 93.19 112 ARG A C 1
ATOM 869 O O . ARG A 1 112 ? 2.694 -14.234 -11.264 1.00 93.19 112 ARG A O 1
ATOM 876 N N . ALA A 1 113 ? 3.995 -14.504 -13.048 1.00 89.62 113 ALA A N 1
ATOM 877 C CA . ALA A 1 113 ? 4.889 -15.448 -12.374 1.00 89.62 113 ALA A CA 1
ATOM 878 C C . ALA A 1 113 ? 5.752 -14.761 -11.282 1.00 89.62 113 ALA A C 1
ATOM 880 O O . ALA A 1 113 ? 6.176 -13.610 -11.474 1.00 89.62 113 ALA A O 1
ATOM 881 N N . PRO A 1 114 ? 6.064 -15.445 -10.164 1.00 90.62 114 PRO A N 1
ATOM 882 C CA . PRO A 1 114 ? 6.982 -14.925 -9.151 1.00 90.62 114 PRO A CA 1
ATOM 883 C C . PRO A 1 114 ? 8.376 -14.677 -9.740 1.00 90.62 114 PRO A C 1
ATOM 885 O O . PRO A 1 114 ? 8.861 -15.438 -10.579 1.00 90.62 114 PRO A O 1
ATOM 888 N N . ARG A 1 115 ? 9.033 -13.599 -9.307 1.00 85.12 115 ARG A N 1
ATOM 889 C CA . ARG A 1 115 ? 10.451 -13.333 -9.599 1.00 85.12 115 ARG A CA 1
ATOM 890 C C . ARG A 1 115 ? 11.346 -14.063 -8.603 1.00 85.12 115 ARG A C 1
ATOM 892 O O . ARG A 1 115 ? 10.905 -14.498 -7.545 1.00 85.12 115 ARG A O 1
ATOM 899 N N . SER A 1 116 ? 12.636 -14.143 -8.932 1.00 83.06 116 SER A N 1
ATOM 900 C CA . SER A 1 116 ? 13.649 -14.672 -8.015 1.00 83.06 116 SER A CA 1
ATOM 901 C C . SER A 1 116 ? 13.619 -13.919 -6.680 1.00 83.06 116 SER A C 1
ATOM 903 O O . SER A 1 116 ? 13.769 -12.696 -6.658 1.00 83.06 116 SER A O 1
ATOM 905 N N . GLY A 1 117 ? 13.410 -14.656 -5.589 1.00 83.94 117 GLY A N 1
ATOM 906 C CA . GLY A 1 117 ? 13.320 -14.124 -4.228 1.00 83.94 117 GLY A CA 1
ATOM 907 C C . GLY A 1 117 ? 11.930 -13.652 -3.786 1.00 83.94 117 GLY A C 1
ATOM 908 O O . GLY A 1 117 ? 11.794 -13.312 -2.616 1.00 83.94 117 GLY A O 1
ATOM 909 N N . GLU A 1 118 ? 10.918 -13.640 -4.664 1.00 85.75 118 GLU A N 1
ATOM 910 C CA . GLU A 1 118 ? 9.527 -13.402 -4.254 1.00 85.75 118 GLU A CA 1
ATOM 911 C C . GLU A 1 118 ? 8.889 -14.709 -3.736 1.00 85.75 118 GLU A C 1
ATOM 913 O O . GLU A 1 118 ? 9.064 -15.780 -4.321 1.00 85.75 118 GLU A O 1
ATOM 918 N N . GLU A 1 119 ? 8.107 -14.619 -2.663 1.00 91.25 119 GLU A N 1
ATOM 919 C CA . GLU A 1 119 ? 7.447 -15.741 -1.992 1.00 91.25 119 GLU A CA 1
ATOM 920 C C . GLU A 1 119 ? 5.915 -15.633 -2.105 1.00 91.25 119 GLU A C 1
ATOM 922 O O . GLU A 1 119 ? 5.316 -14.563 -1.936 1.00 91.25 119 GLU A O 1
ATOM 927 N N . HIS A 1 120 ? 5.257 -16.762 -2.389 1.00 94.69 120 HIS A N 1
ATOM 928 C CA . HIS A 1 120 ? 3.795 -16.840 -2.443 1.00 94.69 120 HIS A CA 1
ATOM 929 C C . HIS A 1 120 ? 3.179 -16.595 -1.059 1.00 94.69 120 HIS A C 1
ATOM 931 O O . HIS A 1 120 ? 3.623 -17.174 -0.071 1.00 94.69 120 HIS A O 1
ATOM 937 N N . GLY A 1 121 ? 2.144 -15.755 -0.997 1.00 92.06 121 GLY A N 1
ATOM 938 C CA . GLY A 1 121 ? 1.463 -15.384 0.249 1.00 92.06 121 GLY A CA 1
ATOM 939 C C . GLY A 1 121 ? 2.213 -14.356 1.101 1.00 92.06 121 GLY A C 1
ATOM 940 O O . GLY A 1 121 ? 1.749 -14.011 2.184 1.00 92.06 121 GLY A O 1
ATOM 941 N N . LYS A 1 122 ? 3.346 -13.844 0.608 1.00 87.88 122 LYS A N 1
ATOM 942 C CA . LYS A 1 122 ? 4.120 -12.770 1.241 1.00 87.88 122 LYS A CA 1
ATOM 943 C C . LYS A 1 122 ? 4.251 -11.565 0.322 1.00 87.88 122 LYS A C 1
ATOM 945 O O . LYS A 1 122 ? 3.879 -10.466 0.713 1.00 87.88 122 LYS A O 1
ATOM 950 N N . ASP A 1 123 ? 4.752 -11.777 -0.893 1.00 86.62 123 ASP A N 1
ATOM 951 C CA . ASP A 1 123 ? 4.863 -10.714 -1.894 1.00 86.62 123 ASP A CA 1
ATOM 952 C C . ASP A 1 123 ? 3.558 -10.579 -2.680 1.00 86.62 123 ASP A C 1
ATOM 954 O O . ASP A 1 123 ? 3.017 -9.484 -2.805 1.00 86.62 123 ASP A O 1
ATOM 958 N N . TYR A 1 124 ? 3.040 -11.709 -3.173 1.00 92.88 124 TYR A N 1
ATOM 959 C CA . TYR A 1 124 ? 1.737 -11.816 -3.825 1.00 92.88 124 TYR A CA 1
ATOM 960 C C . TYR A 1 124 ? 1.142 -13.212 -3.617 1.00 92.88 124 TYR A C 1
ATOM 962 O O . TYR A 1 124 ? 1.863 -14.200 -3.440 1.00 92.88 124 TYR A O 1
ATOM 970 N N . PHE A 1 125 ? -0.176 -13.323 -3.748 1.00 96.50 125 PHE A N 1
ATOM 971 C CA . PHE A 1 125 ? -0.824 -14.587 -4.079 1.00 96.50 125 PHE A CA 1
ATOM 972 C C . PHE A 1 125 ? -0.749 -14.806 -5.594 1.00 96.50 125 PHE A C 1
ATOM 974 O O . PHE A 1 125 ? -1.523 -14.251 -6.375 1.00 96.50 125 PHE A O 1
ATOM 981 N N . TYR A 1 126 ? 0.231 -15.603 -6.013 1.00 96.69 126 TYR A N 1
ATOM 982 C CA . TYR A 1 126 ? 0.417 -15.992 -7.412 1.00 96.69 126 TYR A CA 1
ATOM 983 C C . TYR A 1 126 ? -0.620 -17.037 -7.822 1.00 96.69 126 TYR A C 1
ATOM 985 O O . TYR A 1 126 ? -0.588 -18.163 -7.325 1.00 96.69 126 TYR A O 1
ATOM 993 N N . VAL A 1 127 ? -1.521 -16.670 -8.730 1.00 97.25 127 VAL A N 1
ATOM 994 C CA . VAL A 1 127 ? -2.593 -17.535 -9.245 1.00 97.25 127 VAL A CA 1
ATOM 995 C C . VAL A 1 127 ? -2.574 -17.556 -10.771 1.00 97.25 127 VAL A C 1
ATOM 997 O O . VAL A 1 127 ? -1.965 -16.699 -11.401 1.00 97.25 127 VAL A O 1
ATOM 1000 N N . ASN A 1 128 ? -3.221 -18.536 -11.399 1.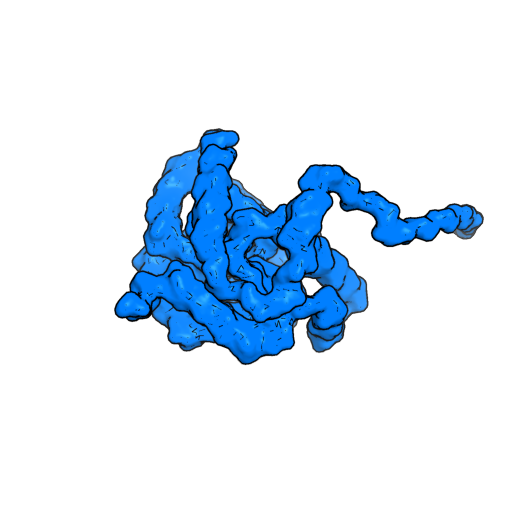00 96.81 128 ASN A N 1
ATOM 1001 C CA . ASN A 1 128 ? -3.395 -18.510 -12.852 1.00 96.81 128 ASN A CA 1
ATOM 1002 C C . ASN A 1 128 ? -4.565 -17.581 -13.249 1.00 96.81 128 ASN A C 1
ATOM 1004 O O . ASN A 1 128 ? -5.309 -17.086 -12.399 1.00 96.81 128 ASN A O 1
ATOM 1008 N N . HIS A 1 129 ? -4.718 -17.338 -14.553 1.00 95.00 129 HIS A N 1
ATOM 1009 C CA . HIS A 1 129 ? -5.786 -16.485 -15.082 1.00 95.00 129 HIS A CA 1
ATOM 1010 C C . HIS A 1 129 ? -7.188 -17.002 -14.738 1.00 95.00 129 HIS A C 1
ATOM 1012 O O . HIS A 1 129 ? -8.019 -16.214 -14.303 1.00 95.00 129 HIS A O 1
ATOM 1018 N N . GLU A 1 130 ? -7.424 -18.310 -14.856 1.00 96.44 130 GLU A N 1
ATOM 1019 C CA . GLU A 1 130 ? -8.728 -18.925 -14.577 1.00 96.44 130 GLU A CA 1
ATOM 1020 C C . GLU A 1 130 ? -9.170 -18.699 -13.125 1.00 96.44 130 GLU A C 1
ATOM 1022 O O . GLU A 1 130 ? -10.297 -18.281 -12.876 1.00 96.44 130 GLU A O 1
ATOM 1027 N N . VAL A 1 131 ? -8.272 -18.908 -12.158 1.00 96.94 131 VAL A N 1
ATOM 1028 C CA . VAL A 1 131 ? -8.541 -18.663 -10.734 1.00 96.94 131 VAL A CA 1
ATOM 1029 C C . VAL A 1 131 ? -8.792 -17.179 -10.484 1.00 96.94 131 VAL A C 1
ATOM 1031 O O . VAL A 1 131 ? -9.714 -16.829 -9.751 1.00 96.94 131 VAL A O 1
ATOM 1034 N N . PHE A 1 132 ? -8.010 -16.288 -11.099 1.00 97.06 132 PHE A N 1
ATOM 1035 C CA . PHE A 1 132 ? -8.219 -14.849 -10.944 1.00 97.06 132 PHE A CA 1
ATOM 1036 C C . PHE A 1 132 ? -9.595 -14.419 -11.480 1.00 97.06 132 PHE A C 1
ATOM 1038 O O . PHE A 1 132 ? -10.316 -13.676 -10.816 1.00 97.06 132 PHE A O 1
ATOM 1045 N N . GLU A 1 133 ? -9.985 -14.912 -12.655 1.00 94.75 133 GLU A N 1
ATOM 1046 C CA . GLU A 1 133 ? -11.282 -14.632 -13.278 1.00 94.75 133 GLU A CA 1
ATOM 1047 C C . GLU A 1 133 ? -12.451 -15.202 -12.469 1.00 94.75 133 GLU A C 1
ATOM 1049 O O . GLU A 1 133 ? -13.469 -14.529 -12.323 1.00 94.75 133 GLU A O 1
ATOM 1054 N N . GLN A 1 134 ? -12.293 -16.385 -11.867 1.00 96.75 134 GLN A N 1
ATOM 1055 C CA . GLN A 1 134 ? -13.275 -16.928 -10.924 1.00 96.75 134 GLN A CA 1
ATOM 1056 C C . GLN A 1 134 ? -13.456 -16.014 -9.707 1.00 96.75 134 GLN A C 1
ATOM 1058 O O . GLN A 1 134 ? -14.587 -15.739 -9.316 1.00 96.75 134 GLN A O 1
ATOM 1063 N N . LYS A 1 135 ? -12.367 -15.484 -9.137 1.00 95.81 135 LYS A N 1
ATOM 1064 C CA . LYS A 1 135 ? -12.444 -14.530 -8.018 1.00 95.81 135 LYS A CA 1
ATOM 1065 C C . LYS A 1 135 ? -13.110 -13.210 -8.420 1.00 95.81 135 LYS A C 1
ATOM 1067 O O . LYS A 1 135 ? -13.867 -12.652 -7.631 1.00 95.81 135 LYS A O 1
ATOM 1072 N N . ILE A 1 136 ? -12.896 -12.733 -9.653 1.00 91.56 136 ILE A N 1
ATOM 1073 C CA . ILE A 1 136 ? -13.662 -11.599 -10.204 1.00 91.56 136 ILE A CA 1
ATOM 1074 C C . ILE A 1 136 ? -15.154 -11.957 -10.281 1.00 91.56 136 ILE A C 1
ATOM 1076 O O . ILE A 1 136 ? -15.985 -11.176 -9.827 1.00 91.56 136 ILE A O 1
ATOM 1080 N N . ALA A 1 137 ? -15.499 -13.124 -10.835 1.00 93.69 137 ALA A N 1
ATOM 1081 C CA . ALA A 1 137 ? -16.887 -13.563 -10.995 1.00 93.69 137 ALA A CA 1
ATOM 1082 C C . ALA A 1 137 ? -17.619 -13.737 -9.654 1.00 93.69 137 ALA A C 1
ATOM 1084 O O . ALA A 1 137 ? -18.823 -13.501 -9.578 1.00 93.69 137 ALA A O 1
ATOM 1085 N N . ASN A 1 138 ? -16.884 -14.097 -8.602 1.00 92.50 138 ASN A N 1
ATOM 1086 C CA . ASN A 1 138 ? -17.390 -14.214 -7.236 1.00 92.50 138 ASN A CA 1
ATOM 1087 C C . ASN A 1 138 ? -17.441 -12.876 -6.476 1.00 92.50 138 ASN A C 1
ATOM 1089 O O . ASN A 1 138 ? -17.857 -12.862 -5.322 1.00 92.50 138 ASN A O 1
ATOM 1093 N N . ASP A 1 139 ? -17.039 -11.761 -7.098 1.00 89.00 139 ASP A N 1
ATOM 1094 C CA . ASP A 1 139 ? -16.950 -10.443 -6.459 1.00 89.00 139 ASP A CA 1
ATOM 1095 C C . ASP A 1 139 ? -16.001 -10.423 -5.234 1.00 89.00 139 ASP A C 1
ATOM 1097 O O . ASP A 1 139 ? -16.210 -9.697 -4.261 1.00 89.00 139 ASP A O 1
ATOM 1101 N N . ASP A 1 140 ? -14.910 -11.197 -5.278 1.00 90.62 140 ASP A N 1
ATOM 1102 C CA . ASP A 1 140 ? -13.963 -11.322 -4.157 1.00 90.62 140 ASP A CA 1
ATOM 1103 C C . ASP A 1 140 ? -13.044 -10.095 -3.996 1.00 90.62 140 ASP A C 1
ATOM 1105 O O . ASP A 1 140 ? -12.452 -9.889 -2.932 1.00 90.62 140 ASP A O 1
ATOM 1109 N N . PHE A 1 141 ? -12.881 -9.278 -5.041 1.00 89.75 141 PHE A N 1
ATOM 1110 C CA . PHE A 1 141 ? -11.916 -8.174 -5.072 1.00 89.75 141 PHE A CA 1
ATOM 1111 C C . PHE A 1 141 ? -12.555 -6.814 -4.775 1.00 89.75 141 PHE A C 1
ATOM 1113 O O . PHE A 1 141 ? -13.606 -6.477 -5.312 1.00 89.75 141 PHE A O 1
ATOM 1120 N N . ILE A 1 142 ? -11.888 -5.997 -3.954 1.00 86.44 142 ILE A N 1
ATOM 1121 C CA . ILE A 1 142 ? -12.236 -4.578 -3.746 1.00 86.44 142 ILE A CA 1
ATOM 1122 C C . ILE A 1 142 ? -11.947 -3.790 -5.015 1.00 86.44 142 ILE A C 1
ATOM 1124 O O . ILE A 1 142 ? -12.737 -2.967 -5.471 1.00 86.44 142 ILE A O 1
ATOM 1128 N N . GLU A 1 143 ? -10.768 -4.042 -5.563 1.00 87.25 143 GLU A N 1
ATOM 1129 C CA . GLU A 1 143 ? -10.311 -3.500 -6.820 1.00 87.25 143 GLU A CA 1
ATOM 1130 C C . GLU A 1 143 ? -9.490 -4.572 -7.526 1.00 87.25 143 GLU A C 1
ATOM 1132 O O . GLU A 1 143 ? -8.869 -5.429 -6.892 1.00 87.25 143 GLU A O 1
ATOM 1137 N N . HIS A 1 144 ? -9.522 -4.527 -8.849 1.00 91.00 144 HIS A N 1
ATOM 1138 C CA . HIS A 1 144 ? -8.600 -5.276 -9.676 1.00 91.00 144 HIS A CA 1
ATOM 1139 C C . HIS A 1 144 ? -8.287 -4.477 -10.940 1.00 91.00 144 HIS A C 1
ATOM 1141 O O . HIS A 1 144 ? -9.128 -3.733 -11.467 1.00 91.00 144 HIS A O 1
ATOM 1147 N N . CYS A 1 145 ? -7.082 -4.636 -11.466 1.00 85.94 145 CYS A N 1
ATOM 1148 C CA . CYS A 1 145 ? -6.620 -3.990 -12.687 1.00 85.94 145 CYS A CA 1
ATOM 1149 C C . CYS A 1 145 ? -5.840 -4.978 -13.558 1.00 85.94 145 CYS A C 1
ATOM 1151 O O . CYS A 1 145 ? -5.391 -6.036 -13.111 1.00 85.94 145 CYS A O 1
ATOM 1153 N N . LYS A 1 146 ? -5.707 -4.636 -14.840 1.00 85.00 146 LYS A N 1
ATOM 1154 C CA . LYS A 1 146 ? -4.820 -5.336 -15.763 1.00 85.00 146 LYS A CA 1
ATOM 1155 C C . LYS A 1 146 ? -3.656 -4.410 -16.066 1.00 85.00 146 LYS A C 1
ATOM 1157 O O . LYS A 1 146 ? -3.859 -3.338 -16.629 1.00 85.00 146 LYS A O 1
ATOM 1162 N N . VAL A 1 147 ? -2.452 -4.841 -15.718 1.00 77.94 147 VAL A N 1
ATOM 1163 C CA . VAL A 1 147 ? -1.213 -4.114 -15.994 1.00 77.94 147 VAL A CA 1
ATOM 1164 C C . VAL A 1 147 ? -0.402 -4.952 -16.974 1.00 77.94 147 VAL A C 1
ATOM 1166 O O . VAL A 1 147 ? 0.083 -6.040 -16.645 1.00 77.94 147 VAL A O 1
ATOM 1169 N N . HIS A 1 148 ? -0.279 -4.454 -18.205 1.00 77.81 148 HIS A N 1
ATOM 1170 C CA . HIS A 1 148 ? 0.231 -5.211 -19.356 1.00 77.81 148 HIS A CA 1
ATOM 1171 C C . HIS A 1 148 ? -0.584 -6.486 -19.598 1.00 77.81 148 HIS A C 1
ATOM 1173 O O . HIS A 1 148 ? -1.779 -6.425 -19.882 1.00 77.81 148 HIS A O 1
ATOM 1179 N N . SER A 1 149 ? 0.049 -7.653 -19.492 1.00 82.44 149 SER A N 1
ATOM 1180 C CA . SER A 1 149 ? -0.585 -8.957 -19.666 1.00 82.44 149 SER A CA 1
ATOM 1181 C C . SER A 1 149 ? -1.121 -9.558 -18.365 1.00 82.44 149 SER A C 1
ATOM 1183 O O . SER A 1 149 ? -1.841 -10.548 -18.435 1.00 82.44 149 SER A O 1
ATOM 1185 N N . ASN A 1 150 ? -0.788 -8.991 -17.201 1.00 88.50 150 ASN A N 1
ATOM 1186 C CA . ASN A 1 150 ? -1.063 -9.608 -15.903 1.00 88.50 150 ASN A CA 1
ATOM 1187 C C . ASN A 1 150 ? -2.172 -8.872 -15.153 1.00 88.50 150 ASN A C 1
ATOM 1189 O O . ASN A 1 150 ? -2.284 -7.647 -15.237 1.00 88.50 150 ASN A O 1
ATOM 1193 N N . PHE A 1 151 ? -2.960 -9.618 -14.389 1.00 92.19 151 PHE A N 1
ATOM 1194 C CA . PHE A 1 151 ? -3.948 -9.058 -13.479 1.00 92.19 151 PHE A CA 1
ATOM 1195 C C . PHE A 1 151 ? -3.367 -8.880 -12.083 1.00 92.19 151 PHE A C 1
ATOM 1197 O O . PHE A 1 151 ? -2.459 -9.615 -11.680 1.00 92.19 151 PHE A O 1
ATOM 1204 N N . TYR A 1 152 ? -3.904 -7.897 -11.371 1.00 91.12 152 TYR A N 1
ATOM 1205 C CA . TYR A 1 152 ? -3.619 -7.606 -9.973 1.00 91.12 152 TYR A CA 1
ATOM 1206 C C . TYR A 1 152 ? -4.929 -7.291 -9.265 1.00 91.12 152 TYR A C 1
ATOM 1208 O O . TYR A 1 152 ? -5.822 -6.710 -9.886 1.00 91.12 152 TYR A O 1
ATOM 1216 N N . GLY A 1 153 ? -5.067 -7.691 -8.003 1.00 92.50 153 GLY A N 1
ATOM 1217 C CA . GLY A 1 153 ? -6.276 -7.385 -7.244 1.00 92.50 153 GLY A CA 1
ATOM 1218 C C . GLY A 1 153 ? -6.123 -7.5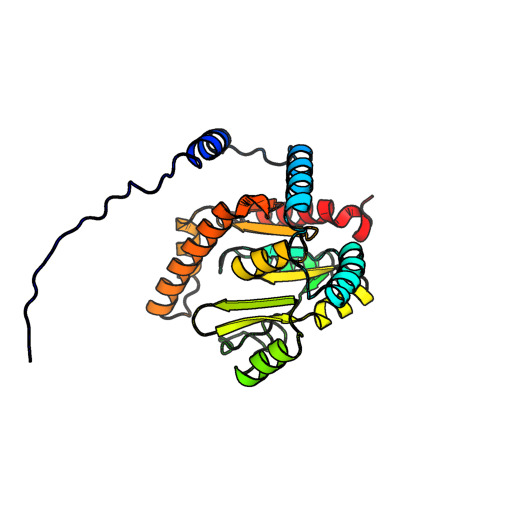31 -5.740 1.00 92.50 153 GLY A C 1
ATOM 1219 O O . GLY A 1 153 ? -5.374 -8.381 -5.251 1.00 92.50 153 GLY A O 1
ATOM 1220 N N . THR A 1 154 ? -6.874 -6.701 -5.025 1.00 91.75 154 THR A N 1
ATOM 1221 C CA . THR A 1 154 ? -6.922 -6.666 -3.562 1.00 91.75 154 THR A CA 1
ATOM 1222 C C . THR A 1 154 ? -8.176 -7.378 -3.062 1.00 91.75 154 THR A C 1
ATOM 1224 O O . THR A 1 154 ? -9.295 -6.982 -3.391 1.00 91.75 154 THR A O 1
ATOM 1227 N N . GLU A 1 155 ? -8.015 -8.438 -2.272 1.00 91.69 155 GLU A N 1
ATOM 1228 C CA . GLU A 1 155 ? -9.127 -9.275 -1.805 1.00 91.69 155 GLU A CA 1
ATOM 1229 C C . GLU A 1 155 ? -9.895 -8.642 -0.630 1.00 91.69 155 GLU A C 1
ATOM 1231 O O . GLU A 1 155 ? -9.304 -8.234 0.371 1.00 91.69 155 GLU A O 1
ATOM 1236 N N . LYS A 1 156 ? -11.233 -8.625 -0.715 1.00 88.38 156 LYS A N 1
ATOM 1237 C CA . LYS A 1 156 ? -12.140 -8.103 0.328 1.00 88.38 156 LYS A CA 1
ATOM 1238 C C . LYS A 1 156 ? -11.972 -8.820 1.664 1.00 88.38 156 LYS A C 1
ATOM 1240 O O . LYS A 1 156 ? -12.032 -8.185 2.715 1.00 88.38 156 LYS A O 1
ATOM 1245 N N . HIS A 1 157 ? -11.775 -10.137 1.622 1.00 88.69 157 HIS A N 1
ATOM 1246 C CA . HIS A 1 157 ? -11.693 -10.968 2.818 1.00 88.69 157 HIS A CA 1
ATOM 1247 C C . HIS A 1 157 ? -10.503 -10.596 3.712 1.00 88.69 157 HIS A C 1
ATOM 1249 O O . HIS A 1 157 ? -10.693 -10.441 4.914 1.00 88.69 157 HIS A O 1
ATOM 1255 N N . GLN A 1 158 ? -9.319 -10.349 3.134 1.00 90.44 158 GLN A N 1
ATOM 1256 C CA . GLN A 1 158 ? -8.136 -9.933 3.900 1.00 90.44 158 GLN A CA 1
ATOM 1257 C C . GLN A 1 158 ? -8.373 -8.630 4.666 1.00 90.44 158 GLN A C 1
ATOM 1259 O O . GLN A 1 158 ? -8.025 -8.518 5.839 1.00 90.44 158 GLN A O 1
ATOM 1264 N N . ILE A 1 159 ? -8.992 -7.649 4.004 1.00 88.00 159 ILE A N 1
ATOM 1265 C CA . ILE A 1 159 ? -9.311 -6.359 4.619 1.00 88.00 159 ILE A CA 1
ATOM 1266 C C . ILE A 1 159 ? -10.283 -6.553 5.782 1.00 88.00 159 ILE A C 1
ATOM 1268 O O . ILE A 1 159 ? -10.035 -6.039 6.870 1.00 88.00 159 ILE A O 1
ATOM 1272 N N . ARG A 1 160 ? -11.338 -7.351 5.577 1.00 85.75 160 ARG A N 1
ATOM 1273 C CA . ARG A 1 160 ? -12.313 -7.671 6.625 1.00 85.75 160 ARG A CA 1
ATOM 1274 C C . ARG A 1 160 ? -11.663 -8.361 7.824 1.00 85.75 160 ARG A C 1
ATOM 1276 O O . ARG A 1 160 ? -11.884 -7.933 8.949 1.00 85.75 160 ARG A O 1
ATOM 1283 N N . GLU A 1 161 ? -10.834 -9.376 7.599 1.00 88.69 161 GLU A N 1
ATOM 1284 C CA . GLU A 1 161 ? -10.181 -10.123 8.680 1.00 88.69 161 GLU A CA 1
ATOM 1285 C C . GLU A 1 161 ? -9.241 -9.231 9.512 1.00 88.69 161 GLU A C 1
ATOM 1287 O O . GLU A 1 161 ? -9.189 -9.338 10.739 1.00 88.69 161 GLU A O 1
ATOM 1292 N N . MET A 1 162 ? -8.504 -8.323 8.864 1.00 90.50 162 MET A N 1
ATOM 1293 C CA . MET A 1 162 ? -7.668 -7.343 9.567 1.00 90.50 162 MET A CA 1
ATOM 1294 C C . MET A 1 162 ? -8.520 -6.366 10.378 1.00 90.50 162 MET A C 1
ATOM 1296 O O . MET A 1 162 ? -8.237 -6.141 11.556 1.00 90.50 162 MET A O 1
ATOM 1300 N N . SER A 1 163 ? -9.595 -5.848 9.781 1.00 85.06 163 SER A N 1
ATOM 1301 C CA . SER A 1 163 ? -10.557 -4.972 10.453 1.00 85.06 163 SER A CA 1
ATOM 1302 C C . SER A 1 163 ? -11.172 -5.628 11.694 1.00 85.06 163 SER A C 1
ATOM 1304 O O . SER A 1 163 ? -11.141 -5.041 12.771 1.00 85.06 163 SER A O 1
ATOM 1306 N N . GLU A 1 164 ? -11.631 -6.879 11.607 1.00 86.19 164 GLU A N 1
ATOM 1307 C CA . GLU A 1 164 ? -12.182 -7.632 12.749 1.00 86.19 164 GLU A CA 1
ATOM 1308 C C . GLU A 1 164 ? -11.179 -7.778 13.908 1.00 86.19 164 GLU A C 1
ATO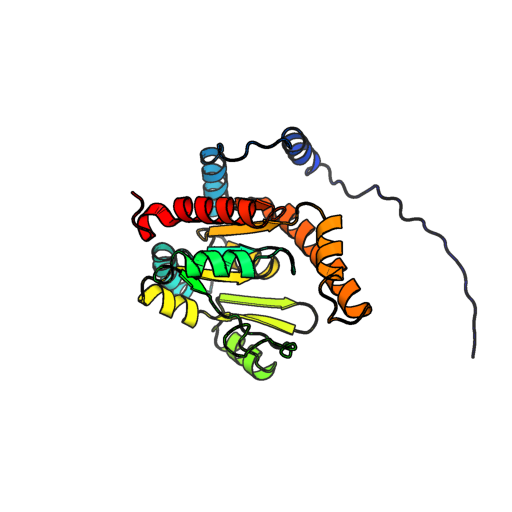M 1310 O O . GLU A 1 164 ? -11.563 -7.819 15.078 1.00 86.19 164 GLU A O 1
ATOM 1315 N N . LYS A 1 165 ? -9.878 -7.800 13.601 1.00 89.31 165 LYS A N 1
ATOM 1316 C CA . LYS A 1 165 ? -8.784 -7.859 14.585 1.00 89.31 165 LYS A CA 1
ATOM 1317 C C . LYS A 1 165 ? -8.316 -6.483 15.062 1.00 89.31 165 LYS A C 1
ATOM 1319 O O . LYS A 1 165 ? -7.337 -6.400 15.800 1.00 89.31 165 LYS A O 1
ATOM 1324 N N . SER A 1 166 ? -8.994 -5.406 14.664 1.00 88.81 166 SER A N 1
ATOM 1325 C CA . SER A 1 166 ? -8.572 -4.021 14.905 1.00 88.81 166 SER A CA 1
ATOM 1326 C C . SER A 1 166 ? -7.171 -3.692 14.375 1.00 88.81 166 SER A C 1
ATOM 1328 O O . SER A 1 166 ? -6.433 -2.904 14.969 1.00 88.81 166 SER A O 1
ATOM 1330 N N . ILE A 1 167 ? -6.812 -4.303 13.246 1.00 92.44 167 ILE A N 1
ATOM 1331 C CA . ILE A 1 167 ? -5.576 -4.057 12.507 1.00 92.44 167 ILE A CA 1
ATOM 1332 C C . ILE A 1 167 ? -5.918 -3.201 11.284 1.00 92.44 167 ILE A C 1
ATOM 1334 O O . ILE A 1 167 ? -6.776 -3.561 10.481 1.00 92.44 167 ILE A O 1
ATOM 1338 N N . ILE A 1 168 ? -5.219 -2.079 11.124 1.00 94.12 168 ILE A N 1
ATOM 1339 C CA . ILE A 1 168 ? -5.340 -1.180 9.976 1.00 94.12 168 ILE A CA 1
ATOM 1340 C C . ILE A 1 168 ? -4.674 -1.842 8.760 1.00 94.12 168 ILE A C 1
ATOM 1342 O O . ILE A 1 168 ? -3.459 -2.090 8.781 1.00 94.12 168 ILE A O 1
ATOM 1346 N N . PRO A 1 169 ? -5.422 -2.114 7.681 1.00 93.62 169 PRO A N 1
ATOM 1347 C CA . PRO A 1 169 ? -4.853 -2.699 6.478 1.00 93.62 169 PRO A CA 1
ATOM 1348 C C . PRO A 1 169 ? -3.988 -1.686 5.721 1.00 93.62 169 PRO A C 1
ATOM 1350 O O . PRO A 1 169 ? -4.383 -0.536 5.527 1.00 93.62 169 PRO A O 1
ATOM 1353 N N . ILE A 1 170 ? -2.828 -2.131 5.245 1.00 95.06 170 ILE A N 1
ATOM 1354 C CA . ILE A 1 170 ? -1.953 -1.391 4.334 1.00 95.06 170 ILE A CA 1
ATOM 1355 C C . ILE A 1 170 ? -2.050 -2.019 2.948 1.00 95.06 170 ILE A C 1
ATOM 1357 O O . ILE A 1 170 ? -1.825 -3.220 2.795 1.00 95.06 170 ILE A O 1
ATOM 1361 N N . LEU A 1 171 ? -2.337 -1.194 1.946 1.00 93.25 171 LEU A N 1
ATOM 1362 C CA . LEU A 1 171 ? -2.455 -1.596 0.551 1.00 93.25 171 LEU A CA 1
ATOM 1363 C C . LEU A 1 171 ? -1.354 -0.920 -0.274 1.00 93.25 171 LEU A C 1
ATOM 1365 O O . LEU A 1 171 ? -1.267 0.308 -0.306 1.00 93.25 171 LEU A O 1
ATOM 1369 N N . ASP A 1 172 ? -0.534 -1.719 -0.957 1.00 90.88 172 ASP A N 1
ATOM 1370 C CA . ASP A 1 172 ? 0.387 -1.257 -2.003 1.00 90.88 172 ASP A CA 1
ATOM 1371 C C . ASP A 1 172 ? -0.263 -1.527 -3.367 1.00 90.88 172 ASP A C 1
ATOM 1373 O O . ASP A 1 172 ? -0.245 -2.655 -3.863 1.00 90.88 172 ASP A O 1
ATOM 1377 N N . ILE A 1 173 ? -0.896 -0.500 -3.941 1.00 85.69 173 ILE A N 1
ATOM 1378 C CA . ILE A 1 173 ? -1.616 -0.593 -5.219 1.00 85.69 173 ILE A CA 1
ATOM 1379 C C . ILE A 1 173 ? -1.125 0.461 -6.208 1.00 85.69 173 ILE A C 1
ATOM 1381 O O . ILE A 1 173 ? -0.587 1.512 -5.842 1.00 85.69 173 ILE A O 1
ATOM 1385 N N . ASP A 1 174 ? -1.322 0.177 -7.494 1.00 82.56 174 ASP A N 1
ATOM 1386 C CA . ASP A 1 174 ? -1.003 1.119 -8.559 1.00 82.56 174 ASP A CA 1
ATOM 1387 C C . ASP A 1 174 ? -2.003 2.290 -8.626 1.00 82.56 174 ASP A C 1
ATOM 1389 O O . ASP A 1 174 ? -3.027 2.336 -7.939 1.00 82.56 174 ASP A O 1
ATOM 1393 N N . ILE A 1 175 ? -1.701 3.267 -9.484 1.00 79.88 175 ILE A N 1
ATOM 1394 C CA . ILE A 1 175 ? -2.532 4.460 -9.674 1.00 79.88 175 ILE A CA 1
ATOM 1395 C C . ILE A 1 175 ? -3.932 4.141 -10.229 1.00 79.88 175 ILE A C 1
ATOM 1397 O O . ILE A 1 175 ? -4.893 4.842 -9.914 1.00 79.88 175 ILE A O 1
ATOM 1401 N N . GLN A 1 176 ? -4.087 3.082 -11.027 1.00 82.31 176 GLN A N 1
ATOM 1402 C CA . GLN A 1 176 ? -5.379 2.687 -11.592 1.00 82.31 176 GLN A CA 1
ATOM 1403 C C . GLN A 1 176 ? -6.271 2.042 -10.525 1.00 82.31 176 GLN A C 1
ATOM 1405 O O . GLN A 1 176 ? -7.445 2.405 -10.409 1.00 82.31 176 GLN A O 1
ATOM 1410 N N . GLY A 1 177 ? -5.710 1.138 -9.722 1.00 84.00 177 GLY A N 1
ATOM 1411 C CA . GLY A 1 177 ? -6.350 0.544 -8.553 1.00 84.00 177 GLY A CA 1
ATOM 1412 C C . GLY A 1 177 ? -6.729 1.615 -7.534 1.00 84.00 177 GLY A C 1
ATOM 1413 O O . GLY A 1 177 ? -7.879 1.676 -7.102 1.00 84.00 177 GLY A O 1
ATOM 1414 N N . ALA A 1 178 ? -5.820 2.554 -7.250 1.00 85.44 178 ALA A N 1
ATOM 1415 C CA . ALA A 1 178 ? -6.084 3.677 -6.352 1.00 85.44 178 ALA A CA 1
ATOM 1416 C C . ALA A 1 178 ? -7.247 4.559 -6.828 1.00 85.44 178 ALA A C 1
ATOM 1418 O O . ALA A 1 178 ? -8.118 4.897 -6.032 1.00 85.44 178 ALA A O 1
ATOM 1419 N N . LYS A 1 179 ? -7.334 4.873 -8.128 1.00 83.88 179 LYS A N 1
ATOM 1420 C CA . LYS A 1 179 ? -8.472 5.616 -8.701 1.00 83.88 179 LYS A CA 1
ATOM 1421 C C . LYS A 1 179 ? -9.797 4.870 -8.534 1.00 83.88 179 LYS A C 1
ATOM 1423 O O . LYS A 1 179 ? -10.814 5.492 -8.227 1.00 83.88 179 LYS A O 1
ATOM 1428 N N . LYS A 1 180 ? -9.811 3.550 -8.755 1.00 84.25 180 LYS A N 1
ATOM 1429 C CA . LYS A 1 180 ? -11.012 2.718 -8.556 1.00 84.25 180 LYS A CA 1
ATOM 1430 C C . LYS A 1 180 ? -11.425 2.699 -7.089 1.00 84.25 180 LYS A C 1
ATOM 1432 O O . LYS A 1 180 ? -12.591 2.931 -6.781 1.00 84.25 180 LYS A O 1
ATOM 1437 N N . MET A 1 181 ? -10.456 2.513 -6.197 1.00 84.56 181 MET A N 1
ATOM 1438 C CA . MET A 1 181 ? -10.683 2.522 -4.759 1.00 84.56 181 MET A CA 1
ATOM 1439 C C . MET A 1 181 ? -11.166 3.885 -4.268 1.00 84.56 181 MET A C 1
ATOM 1441 O O . MET A 1 181 ? -12.097 3.932 -3.481 1.00 84.56 181 MET A O 1
ATOM 1445 N N . PHE A 1 182 ? -10.618 4.990 -4.773 1.00 83.69 182 PHE A N 1
ATOM 1446 C CA . PHE A 1 182 ? -11.056 6.339 -4.413 1.00 83.69 182 PHE A CA 1
ATOM 1447 C C . PHE A 1 182 ? -12.516 6.602 -4.803 1.00 83.69 182 PHE A C 1
ATOM 1449 O O . PHE A 1 182 ? -13.258 7.213 -4.038 1.00 83.69 182 PHE A O 1
ATOM 1456 N N . LYS A 1 183 ? -12.960 6.101 -5.965 1.00 82.25 183 LYS A N 1
ATOM 1457 C CA . LYS A 1 183 ? -14.368 6.202 -6.383 1.00 82.25 183 LYS A CA 1
ATOM 1458 C C . LYS A 1 183 ? -15.305 5.424 -5.457 1.00 82.25 183 LYS A C 1
ATOM 1460 O O . LYS A 1 183 ? -16.377 5.921 -5.131 1.00 82.25 183 LYS A O 1
ATOM 1465 N N . ALA A 1 184 ? -14.909 4.220 -5.044 1.00 79.31 184 ALA A N 1
ATOM 1466 C CA . ALA A 1 184 ? -15.721 3.371 -4.172 1.00 79.31 184 ALA A CA 1
ATOM 1467 C C . ALA A 1 184 ? -15.676 3.815 -2.695 1.00 79.31 184 ALA A C 1
ATOM 1469 O O . ALA A 1 184 ? -16.690 3.778 -1.996 1.00 79.31 184 ALA A O 1
ATOM 1470 N N . PHE A 1 185 ? -14.510 4.273 -2.240 1.00 82.06 185 PHE A N 1
ATOM 1471 C CA . PHE A 1 185 ? -14.179 4.569 -0.851 1.00 82.06 185 PHE A CA 1
ATOM 1472 C C . PHE A 1 185 ? -13.391 5.891 -0.734 1.00 82.06 185 PHE A C 1
ATOM 1474 O O . PHE A 1 185 ? -12.190 5.889 -0.441 1.00 82.06 185 PHE A O 1
ATOM 1481 N N . PRO A 1 186 ? -14.045 7.048 -0.933 1.00 79.56 186 PRO A N 1
ATOM 1482 C CA . PRO A 1 186 ? -13.376 8.354 -0.941 1.00 79.56 186 PRO A CA 1
ATOM 1483 C C . PRO A 1 186 ? -12.792 8.764 0.422 1.00 79.56 186 PRO A C 1
ATOM 1485 O O . PRO A 1 186 ? -11.920 9.623 0.484 1.00 79.56 186 PRO A O 1
ATOM 1488 N N . ASP A 1 187 ? -13.240 8.135 1.513 1.00 79.38 187 ASP A N 1
ATOM 1489 C CA . ASP A 1 187 ? -12.773 8.385 2.884 1.00 79.38 187 ASP A CA 1
ATOM 1490 C C . ASP A 1 187 ? -11.469 7.653 3.255 1.00 79.38 187 ASP A C 1
ATOM 1492 O O . ASP A 1 187 ? -11.053 7.700 4.415 1.00 79.38 187 ASP A O 1
ATOM 1496 N N . THR A 1 188 ? -10.852 6.955 2.302 1.00 85.69 188 THR A N 1
ATOM 1497 C CA . THR A 1 188 ? -9.607 6.190 2.484 1.00 85.69 188 THR A CA 1
ATOM 1498 C C . THR A 1 188 ? -8.392 7.106 2.549 1.00 85.69 188 THR A C 1
ATOM 1500 O O . THR A 1 188 ? -8.334 8.126 1.859 1.00 85.69 188 THR A O 1
ATOM 1503 N N . ASN A 1 189 ? -7.388 6.722 3.336 1.00 89.06 189 ASN A N 1
ATOM 1504 C CA . ASN A 1 189 ? -6.145 7.472 3.454 1.00 89.06 189 ASN A CA 1
ATOM 1505 C C . ASN A 1 189 ? -5.173 7.092 2.333 1.00 89.06 189 ASN A C 1
ATOM 1507 O O . ASN A 1 189 ? -4.575 6.019 2.366 1.00 89.06 189 ASN A O 1
ATOM 1511 N N . PHE A 1 190 ? -5.001 7.982 1.353 1.00 88.88 190 PHE A N 1
ATOM 1512 C CA . PHE A 1 190 ? -4.064 7.799 0.241 1.00 88.88 190 PHE A CA 1
ATOM 1513 C C . PHE A 1 190 ? -2.780 8.605 0.457 1.00 88.88 190 PHE A C 1
ATOM 1515 O O . PHE A 1 190 ? -2.803 9.840 0.483 1.00 88.88 190 PHE A O 1
ATOM 1522 N N . ILE A 1 191 ? -1.647 7.908 0.534 1.00 89.44 191 ILE A N 1
ATOM 1523 C CA . ILE A 1 191 ? -0.310 8.507 0.562 1.00 89.44 191 ILE A CA 1
ATOM 1524 C C . ILE A 1 191 ? 0.414 8.166 -0.736 1.00 89.44 191 ILE A C 1
ATOM 1526 O O . ILE A 1 191 ? 0.566 7.000 -1.092 1.00 89.44 191 ILE A O 1
ATOM 1530 N N . PHE A 1 192 ? 0.914 9.188 -1.423 1.00 88.69 192 PHE A N 1
ATOM 1531 C CA . PHE A 1 192 ? 1.733 9.028 -2.612 1.00 88.69 192 PHE A CA 1
ATOM 1532 C C . PHE A 1 192 ? 3.221 9.160 -2.284 1.00 88.69 192 PHE A C 1
ATOM 1534 O O . PHE A 1 192 ? 3.683 10.204 -1.821 1.00 88.69 192 PHE A O 1
ATOM 1541 N N . ILE A 1 193 ? 3.992 8.115 -2.571 1.00 86.88 193 ILE A N 1
ATOM 1542 C CA . ILE A 1 193 ? 5.450 8.124 -2.484 1.00 86.88 193 ILE A CA 1
ATOM 1543 C C . ILE A 1 193 ? 6.007 8.436 -3.867 1.00 86.88 193 ILE A C 1
ATOM 1545 O O . ILE A 1 193 ? 5.807 7.671 -4.810 1.00 86.88 193 ILE A O 1
ATOM 1549 N N . CYS A 1 194 ? 6.743 9.534 -3.997 1.00 82.00 194 CYS A N 1
ATOM 1550 C CA . CYS A 1 194 ? 7.324 9.959 -5.265 1.00 82.00 194 CYS A CA 1
ATOM 1551 C C . CYS A 1 194 ? 8.854 9.995 -5.209 1.00 82.00 194 CYS A C 1
ATOM 1553 O O . CYS A 1 194 ? 9.439 10.246 -4.149 1.00 82.00 194 CYS A O 1
ATOM 1555 N N . PRO A 1 195 ? 9.535 9.794 -6.346 1.00 76.31 195 PRO A N 1
ATOM 1556 C CA . PRO A 1 195 ? 10.966 10.022 -6.403 1.00 76.31 195 PRO A CA 1
ATOM 1557 C C . PRO A 1 195 ? 11.294 11.521 -6.311 1.00 76.31 195 PRO A C 1
ATOM 1559 O O . PRO A 1 195 ? 10.468 12.349 -6.700 1.00 76.31 195 PRO A O 1
ATOM 1562 N N . PRO A 1 196 ? 12.510 11.883 -5.864 1.00 71.31 196 PRO A N 1
ATOM 1563 C CA . PRO A 1 196 ? 13.007 13.264 -5.919 1.00 71.31 196 PRO A CA 1
ATOM 1564 C C . PRO A 1 196 ? 13.054 13.821 -7.337 1.00 71.31 196 PRO A C 1
ATOM 1566 O O . PRO A 1 196 ? 12.781 14.994 -7.567 1.00 71.31 196 PRO A O 1
ATOM 1569 N N . SER A 1 197 ? 13.388 12.969 -8.302 1.00 70.12 197 SER A N 1
ATOM 1570 C CA . SER A 1 197 ? 13.354 13.306 -9.713 1.00 70.12 197 SER A CA 1
ATOM 1571 C C . SER A 1 197 ? 13.179 12.052 -10.555 1.00 70.12 197 SER A C 1
ATOM 1573 O O . SER A 1 197 ? 13.589 10.950 -10.181 1.00 70.12 197 SER A O 1
ATOM 1575 N N . ILE A 1 198 ? 12.638 12.253 -11.750 1.00 67.25 198 ILE A N 1
ATOM 1576 C CA . ILE A 1 198 ? 12.620 11.276 -12.839 1.00 67.25 198 ILE A CA 1
ATOM 1577 C C . ILE A 1 198 ? 14.008 10.646 -13.062 1.00 67.25 198 ILE A C 1
ATOM 1579 O O . ILE A 1 198 ? 14.141 9.429 -13.188 1.00 67.25 198 ILE A O 1
ATOM 1583 N N . LYS A 1 199 ? 15.060 11.475 -13.078 1.00 67.06 199 LYS A N 1
ATOM 1584 C CA . LYS A 1 199 ? 16.435 11.045 -13.360 1.00 67.06 199 LYS A CA 1
ATOM 1585 C C . LYS A 1 199 ? 16.947 10.085 -12.287 1.00 67.06 199 LYS A C 1
ATOM 1587 O O . LYS A 1 199 ? 17.564 9.072 -12.604 1.00 67.06 199 LYS A O 1
ATOM 1592 N N . GLN A 1 200 ? 16.656 10.379 -11.022 1.00 68.12 200 GLN A N 1
ATOM 1593 C CA . GLN A 1 200 ? 17.011 9.503 -9.906 1.00 68.12 200 GLN A CA 1
ATOM 1594 C C . GLN A 1 200 ? 16.157 8.235 -9.873 1.00 68.12 200 GLN A C 1
ATOM 1596 O O . GLN A 1 200 ? 16.672 7.182 -9.506 1.00 68.12 200 GLN A O 1
ATOM 1601 N N . GLN A 1 201 ? 14.891 8.297 -10.298 1.00 67.75 201 GLN A N 1
ATOM 1602 C CA . GLN A 1 201 ? 14.062 7.099 -10.428 1.00 67.75 201 GLN A CA 1
ATOM 1603 C C . GLN A 1 201 ? 14.628 6.135 -11.471 1.00 67.75 201 GLN A C 1
ATOM 1605 O O . GLN A 1 201 ? 14.746 4.943 -11.197 1.00 67.75 201 GLN A O 1
ATOM 1610 N N . ARG A 1 202 ? 15.057 6.657 -12.626 1.00 67.19 202 ARG A N 1
ATOM 1611 C CA . ARG A 1 202 ? 15.735 5.868 -13.660 1.00 67.19 202 ARG A CA 1
ATOM 1612 C C . ARG A 1 202 ? 17.006 5.213 -13.120 1.00 67.19 202 ARG A C 1
ATOM 1614 O O . ARG A 1 202 ? 17.125 3.998 -13.186 1.00 67.19 202 ARG A O 1
ATOM 1621 N N . ALA A 1 203 ? 17.872 5.983 -12.458 1.00 70.00 203 ALA A N 1
ATOM 1622 C CA . ALA A 1 203 ? 19.095 5.449 -11.854 1.00 70.00 203 ALA A CA 1
ATOM 1623 C C . ALA A 1 203 ? 18.826 4.336 -10.815 1.00 70.00 203 ALA A C 1
ATOM 1625 O O . ALA A 1 203 ? 19.579 3.369 -10.728 1.00 70.00 203 ALA A O 1
ATOM 1626 N N . ARG A 1 204 ? 17.739 4.436 -10.036 1.00 69.88 204 ARG A N 1
ATOM 1627 C CA . ARG A 1 204 ? 17.330 3.390 -9.078 1.00 69.88 204 ARG A CA 1
ATOM 1628 C C . ARG A 1 204 ? 16.839 2.118 -9.765 1.00 69.88 204 ARG A C 1
ATOM 1630 O O . ARG A 1 204 ? 17.097 1.028 -9.258 1.00 69.88 204 ARG A O 1
ATOM 1637 N N . LEU A 1 205 ? 16.127 2.253 -10.882 1.00 66.81 205 LEU A N 1
ATOM 1638 C CA . LEU A 1 205 ? 15.703 1.116 -11.698 1.00 66.81 205 LEU A CA 1
ATOM 1639 C C . LEU A 1 205 ? 16.907 0.446 -12.374 1.00 66.81 205 LEU A C 1
ATOM 1641 O O . LEU A 1 205 ? 16.963 -0.779 -12.404 1.00 66.81 205 LEU A O 1
ATOM 1645 N N . ASP A 1 206 ? 17.895 1.231 -12.812 1.00 66.50 206 ASP A N 1
ATOM 1646 C CA . ASP A 1 206 ? 19.126 0.733 -13.438 1.00 66.50 206 ASP A CA 1
ATOM 1647 C C . ASP A 1 206 ? 20.013 -0.059 -12.456 1.00 66.50 206 ASP A C 1
ATOM 1649 O O . ASP A 1 206 ? 20.628 -1.054 -12.837 1.00 66.50 206 ASP A O 1
ATOM 1653 N N . LEU A 1 207 ? 20.049 0.334 -11.176 1.00 65.06 207 LEU A N 1
ATOM 1654 C CA . LEU A 1 207 ? 20.823 -0.350 -10.128 1.00 65.06 207 LEU A CA 1
ATOM 1655 C C . LEU A 1 207 ? 20.233 -1.707 -9.704 1.00 65.06 207 LEU A C 1
ATOM 1657 O O . LEU A 1 207 ? 20.949 -2.541 -9.148 1.00 65.06 207 LEU A O 1
ATOM 1661 N N . ARG A 1 208 ? 18.944 -1.965 -9.963 1.00 61.25 208 ARG A N 1
ATOM 1662 C CA . ARG A 1 208 ? 18.310 -3.273 -9.721 1.00 61.25 208 ARG A CA 1
ATOM 1663 C C . ARG A 1 208 ? 18.603 -4.204 -10.903 1.00 61.25 208 ARG A C 1
ATOM 1665 O O . ARG A 1 208 ? 17.732 -4.515 -11.707 1.00 61.25 208 ARG A O 1
ATOM 1672 N N . ALA A 1 209 ? 19.865 -4.606 -11.028 1.00 50.84 209 ALA A N 1
ATOM 1673 C CA . ALA A 1 209 ? 20.424 -5.341 -12.163 1.00 50.84 209 ALA A CA 1
ATOM 1674 C C . ALA A 1 209 ? 20.019 -6.834 -12.224 1.00 50.84 209 ALA A C 1
ATOM 1676 O O . ALA A 1 209 ? 20.880 -7.712 -12.247 1.00 50.84 209 ALA A O 1
ATOM 1677 N N . THR A 1 210 ? 18.719 -7.140 -12.264 1.00 54.50 210 THR A N 1
ATOM 1678 C CA . THR A 1 210 ? 18.205 -8.513 -12.471 1.00 54.50 210 THR A CA 1
ATOM 1679 C C . THR A 1 210 ? 17.257 -8.668 -13.662 1.00 54.50 210 THR A C 1
ATOM 1681 O O . THR A 1 210 ? 16.979 -9.796 -14.058 1.00 54.50 210 THR A O 1
ATOM 1684 N N . ASP A 1 211 ? 16.794 -7.576 -14.275 1.00 56.09 211 ASP A N 1
ATOM 1685 C CA . ASP A 1 211 ? 15.890 -7.623 -15.435 1.00 56.09 211 ASP A CA 1
ATOM 1686 C C . ASP A 1 211 ? 16.647 -7.438 -16.762 1.00 56.09 211 ASP A C 1
ATOM 1688 O O . ASP A 1 211 ? 17.693 -6.785 -16.795 1.00 56.09 211 ASP A O 1
ATOM 1692 N N . SER A 1 212 ? 16.121 -7.970 -17.872 1.00 62.62 212 SER A N 1
ATOM 1693 C CA . SER A 1 212 ? 16.684 -7.746 -19.216 1.00 62.62 212 SER A CA 1
ATOM 1694 C C . SER A 1 212 ? 16.568 -6.274 -19.645 1.00 62.62 212 SER A C 1
ATOM 1696 O O . SER A 1 212 ? 15.758 -5.521 -19.108 1.00 62.62 212 SER A O 1
ATOM 1698 N N . GLN A 1 213 ? 17.364 -5.837 -20.628 1.00 63.81 213 GLN A N 1
ATOM 1699 C CA . GLN A 1 213 ? 17.350 -4.441 -21.094 1.00 63.81 213 GLN A CA 1
ATOM 1700 C C . GLN A 1 213 ? 15.963 -3.980 -21.563 1.00 63.81 213 GLN A C 1
ATOM 1702 O O . GLN A 1 213 ? 15.515 -2.902 -21.190 1.00 63.81 213 GLN A O 1
ATOM 1707 N N . GLU A 1 214 ? 15.240 -4.855 -22.253 1.00 62.38 214 GLU A N 1
ATOM 1708 C CA . GLU A 1 214 ? 13.876 -4.615 -22.725 1.00 62.38 214 GLU A CA 1
ATOM 1709 C C . GLU A 1 214 ? 12.862 -4.491 -21.569 1.00 62.38 214 GLU A C 1
ATOM 1711 O O . GLU A 1 214 ? 12.025 -3.589 -21.552 1.00 62.38 214 GLU A O 1
ATOM 1716 N N . GLN A 1 215 ? 12.977 -5.328 -20.530 1.00 62.19 215 GLN A N 1
ATOM 1717 C CA . GLN A 1 215 ? 12.137 -5.229 -19.329 1.00 62.19 215 GLN A CA 1
ATOM 1718 C C . GLN A 1 215 ? 12.420 -3.958 -18.516 1.00 62.19 215 GLN A C 1
ATOM 1720 O O . GLN A 1 215 ? 11.508 -3.415 -17.881 1.00 62.19 215 GLN A O 1
ATOM 1725 N N . ARG A 1 216 ? 13.667 -3.469 -18.536 1.00 64.12 216 ARG A N 1
ATOM 1726 C CA . ARG A 1 216 ? 14.048 -2.198 -17.906 1.00 64.12 216 ARG A CA 1
ATOM 1727 C C . ARG A 1 216 ? 13.420 -1.012 -18.624 1.00 64.12 216 ARG A C 1
ATOM 1729 O O . ARG A 1 216 ? 12.802 -0.184 -17.960 1.00 64.12 216 ARG A O 1
ATOM 1736 N N . ASP A 1 217 ? 13.506 -0.967 -19.950 1.00 64.38 217 ASP A N 1
ATOM 1737 C CA . ASP A 1 217 ? 12.934 0.125 -20.744 1.00 64.38 217 ASP A CA 1
ATOM 1738 C C . ASP A 1 217 ? 11.407 0.196 -20.586 1.00 64.38 217 ASP A C 1
ATOM 1740 O O . ASP A 1 217 ? 10.858 1.277 -20.356 1.00 64.38 217 ASP A O 1
ATOM 1744 N N . ILE A 1 218 ? 10.730 -0.960 -20.564 1.00 65.50 218 ILE A N 1
ATOM 1745 C CA . ILE A 1 218 ? 9.295 -1.046 -20.257 1.00 65.50 218 ILE A CA 1
ATOM 1746 C C . ILE A 1 218 ? 9.000 -0.505 -18.849 1.00 65.50 218 ILE A C 1
ATOM 1748 O O . ILE A 1 218 ? 8.079 0.292 -18.676 1.00 65.50 218 ILE A O 1
ATOM 1752 N N . ARG A 1 219 ? 9.771 -0.893 -17.821 1.00 66.31 219 ARG A N 1
ATOM 1753 C CA . ARG A 1 219 ? 9.566 -0.382 -16.451 1.00 66.31 219 ARG A CA 1
ATOM 1754 C C . ARG A 1 219 ? 9.763 1.119 -16.346 1.00 66.31 219 ARG A C 1
ATOM 1756 O O . ARG A 1 219 ? 8.976 1.773 -15.670 1.00 66.31 219 ARG A O 1
ATOM 1763 N N . ILE A 1 220 ? 10.797 1.642 -16.993 1.00 66.44 220 ILE A N 1
ATOM 1764 C CA . ILE A 1 220 ? 11.083 3.071 -17.010 1.00 66.44 220 ILE A CA 1
ATOM 1765 C C . ILE A 1 220 ? 9.893 3.808 -17.633 1.00 66.44 220 ILE A C 1
ATOM 1767 O O . ILE A 1 220 ? 9.348 4.704 -16.989 1.00 66.44 220 ILE A O 1
ATOM 1771 N N . ALA A 1 221 ? 9.432 3.385 -18.816 1.00 65.94 221 ALA A N 1
ATOM 1772 C CA . ALA A 1 221 ? 8.273 3.974 -19.489 1.00 65.94 221 ALA A CA 1
ATOM 1773 C C . ALA A 1 221 ? 7.002 3.937 -18.618 1.00 65.94 221 ALA A C 1
ATOM 1775 O O . ALA A 1 221 ? 6.308 4.947 -18.498 1.00 65.94 221 ALA A O 1
ATOM 1776 N N . ASN A 1 222 ? 6.737 2.819 -17.935 1.00 66.88 222 ASN A N 1
ATOM 1777 C CA . ASN A 1 222 ? 5.595 2.713 -17.023 1.00 66.88 222 ASN A CA 1
ATOM 1778 C C . ASN A 1 222 ? 5.713 3.664 -15.832 1.00 66.88 222 ASN A C 1
ATOM 1780 O O . ASN A 1 222 ? 4.753 4.349 -15.508 1.00 66.88 222 ASN A O 1
ATOM 1784 N N . SER A 1 223 ? 6.889 3.756 -15.203 1.00 66.00 223 SER A N 1
ATOM 1785 C CA . SER A 1 223 ? 7.105 4.659 -14.067 1.00 66.00 223 SER A CA 1
ATOM 1786 C C . SER A 1 223 ? 6.906 6.129 -14.439 1.00 66.00 223 SER A C 1
ATOM 1788 O O . SER A 1 223 ? 6.432 6.907 -13.614 1.00 66.00 223 SER A O 1
ATOM 1790 N N . PHE A 1 224 ? 7.228 6.520 -15.674 1.00 68.69 224 PHE A N 1
ATOM 1791 C CA . PHE A 1 224 ? 6.918 7.854 -16.186 1.00 68.69 224 PHE A CA 1
ATOM 1792 C C . PHE A 1 224 ? 5.413 8.101 -16.302 1.00 68.69 224 PHE A C 1
ATOM 1794 O O . PHE A 1 224 ? 4.925 9.108 -15.785 1.00 68.69 224 PHE A O 1
ATOM 1801 N N . GLY A 1 225 ? 4.686 7.168 -16.924 1.00 67.62 225 GLY A N 1
ATOM 1802 C CA . GLY A 1 225 ? 3.227 7.230 -17.020 1.00 67.62 225 GLY A CA 1
ATOM 1803 C C . GLY A 1 225 ? 2.561 7.268 -15.643 1.00 67.62 225 GLY A C 1
ATOM 1804 O O . GLY A 1 225 ? 1.702 8.107 -15.400 1.00 67.62 225 GLY A O 1
ATOM 1805 N N . GLU A 1 226 ? 3.031 6.447 -14.701 1.00 68.69 226 GLU A N 1
ATOM 1806 C CA . GLU A 1 226 ? 2.555 6.417 -13.313 1.00 68.69 226 GLU A CA 1
ATOM 1807 C C . GLU A 1 226 ? 2.736 7.774 -12.620 1.00 68.69 226 GLU A C 1
ATOM 1809 O O . GLU A 1 226 ? 1.806 8.264 -11.981 1.00 68.69 226 GLU A O 1
ATOM 1814 N N . ILE A 1 227 ? 3.904 8.414 -12.759 1.00 69.69 227 ILE A N 1
ATOM 1815 C CA . ILE A 1 227 ? 4.160 9.739 -12.171 1.00 69.69 227 ILE A CA 1
ATOM 1816 C C . ILE A 1 227 ? 3.217 10.785 -12.771 1.00 69.69 227 ILE A C 1
ATOM 1818 O O . ILE A 1 227 ? 2.618 11.558 -12.023 1.00 69.69 227 ILE A O 1
ATOM 1822 N N . GLN A 1 228 ? 3.063 10.803 -14.096 1.00 68.81 228 GLN A N 1
ATOM 1823 C CA . GLN A 1 228 ? 2.190 11.757 -14.776 1.00 68.81 228 GLN A CA 1
ATOM 1824 C C . GLN A 1 228 ? 0.724 11.553 -14.389 1.00 68.81 228 GLN A C 1
ATOM 1826 O O . GLN A 1 228 ? 0.036 12.513 -14.053 1.00 68.81 228 GLN A O 1
ATOM 1831 N N . GLU A 1 229 ? 0.256 10.308 -14.345 1.00 67.56 229 GLU A N 1
ATOM 1832 C CA . GLU A 1 229 ? -1.098 9.994 -13.903 1.00 67.56 229 GLU A CA 1
ATOM 1833 C C . GLU A 1 229 ? -1.347 10.380 -12.444 1.00 67.56 229 GLU A C 1
ATOM 1835 O O . GLU A 1 229 ? -2.447 10.830 -12.116 1.00 67.56 229 GLU A O 1
ATOM 1840 N N . CYS A 1 230 ? -0.351 10.229 -11.570 1.00 67.12 230 CYS A N 1
ATOM 1841 C CA . CYS A 1 230 ? -0.457 10.665 -10.180 1.00 67.12 230 CYS A CA 1
ATOM 1842 C C . CYS A 1 230 ? -0.563 12.188 -10.082 1.00 67.12 230 CYS A C 1
ATOM 1844 O O . CYS A 1 230 ? -1.415 12.685 -9.349 1.00 67.12 230 CYS A O 1
ATOM 1846 N N . ILE A 1 231 ? 0.224 12.923 -10.877 1.00 66.06 231 ILE A N 1
ATOM 1847 C CA . ILE A 1 231 ? 0.101 14.382 -11.004 1.00 66.06 231 ILE A CA 1
ATOM 1848 C C . ILE A 1 231 ? -1.292 14.753 -11.537 1.00 66.06 231 ILE A C 1
ATOM 1850 O O . ILE A 1 231 ? -1.912 15.687 -11.057 1.00 66.06 231 ILE A O 1
ATOM 1854 N N . SER A 1 232 ? -1.868 14.017 -12.481 1.00 67.69 232 SER A N 1
ATOM 1855 C CA . SER A 1 232 ? -3.238 14.306 -12.932 1.00 67.69 232 SER A CA 1
ATOM 1856 C C . SER A 1 232 ? -4.320 13.931 -11.908 1.00 67.69 232 SER A C 1
ATOM 1858 O O . SER A 1 232 ? -5.465 14.350 -12.053 1.00 67.69 232 SER A O 1
ATOM 1860 N N . SER A 1 233 ? -3.979 13.166 -10.867 1.00 67.75 233 SER A N 1
ATOM 1861 C CA . SER A 1 233 ? -4.921 12.630 -9.872 1.00 67.75 233 SER A CA 1
ATOM 1862 C C . SER A 1 233 ? -4.770 13.271 -8.490 1.00 67.75 233 SER A C 1
ATOM 1864 O O . SER A 1 233 ? -5.208 12.690 -7.501 1.00 67.75 233 SER A O 1
ATOM 1866 N N . TRP A 1 234 ? -4.187 14.472 -8.397 1.00 65.38 234 TRP A N 1
ATOM 1867 C CA . TRP A 1 234 ? -3.906 15.166 -7.128 1.00 65.38 234 TRP A CA 1
ATOM 1868 C C . TRP A 1 234 ? -5.068 15.217 -6.137 1.00 65.38 234 TRP A C 1
ATOM 1870 O O . TRP A 1 234 ? -4.840 15.174 -4.935 1.00 65.38 234 TRP A O 1
ATOM 1880 N N . GLN A 1 235 ? -6.307 15.272 -6.624 1.00 68.19 235 GLN A N 1
ATOM 1881 C CA . GLN A 1 235 ? -7.498 15.373 -5.778 1.00 68.19 235 GLN A CA 1
ATOM 1882 C C . GLN A 1 235 ? -7.720 14.150 -4.873 1.00 68.19 235 GLN A C 1
ATOM 1884 O O . GLN A 1 235 ? -8.408 14.276 -3.865 1.00 68.19 235 GLN A O 1
ATOM 1889 N N . MET A 1 236 ? -7.160 12.981 -5.216 1.00 70.56 236 MET A N 1
ATOM 1890 C CA . MET A 1 236 ? -7.257 11.779 -4.376 1.00 70.56 236 MET A CA 1
ATOM 1891 C C . MET A 1 236 ? -6.116 11.677 -3.352 1.00 70.56 236 MET A C 1
ATOM 1893 O O . MET A 1 236 ? -6.229 10.942 -2.376 1.00 70.56 236 MET A O 1
ATOM 1897 N N . ILE A 1 237 ? -4.988 12.353 -3.598 1.00 71.38 237 ILE A N 1
ATOM 1898 C CA . ILE A 1 237 ? -3.750 12.179 -2.835 1.00 71.38 237 ILE A CA 1
ATOM 1899 C C . ILE A 1 237 ? -3.787 13.121 -1.633 1.00 71.38 237 ILE A C 1
ATOM 1901 O O . ILE A 1 237 ? -3.686 14.334 -1.793 1.00 71.38 237 ILE A O 1
ATOM 1905 N N . GLN A 1 238 ? -3.890 12.562 -0.425 1.00 74.00 238 GLN A N 1
ATOM 1906 C CA . GLN A 1 238 ? -3.901 13.361 0.804 1.00 74.00 238 GLN A CA 1
ATOM 1907 C C . GLN A 1 238 ? -2.503 13.880 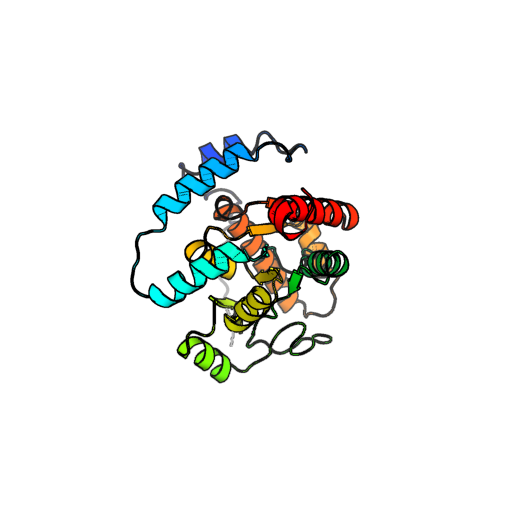1.150 1.00 74.00 238 GLN A C 1
ATOM 1909 O O . GLN A 1 238 ? -2.348 15.017 1.588 1.00 74.00 238 GLN A O 1
ATOM 1914 N N . TYR A 1 239 ? -1.481 13.046 0.937 1.00 81.19 239 TYR A N 1
ATOM 1915 C CA . TYR A 1 239 ? -0.091 13.381 1.232 1.00 81.19 239 TYR A CA 1
ATOM 1916 C C . TYR A 1 239 ? 0.842 12.912 0.127 1.00 81.19 239 TYR A C 1
ATOM 1918 O O . TYR A 1 239 ? 0.730 11.789 -0.366 1.00 81.19 239 TYR A O 1
ATOM 1926 N N . ARG A 1 240 ? 1.820 13.756 -0.206 1.00 83.19 240 ARG A N 1
ATOM 1927 C CA . ARG A 1 240 ? 2.949 13.405 -1.066 1.00 83.19 240 ARG A CA 1
ATOM 1928 C C . ARG A 1 240 ? 4.226 13.367 -0.245 1.00 83.19 240 ARG A C 1
ATOM 1930 O O . ARG A 1 240 ? 4.565 14.341 0.419 1.00 83.19 240 ARG A O 1
ATOM 1937 N N . ILE A 1 241 ? 4.966 12.272 -0.360 1.00 83.44 241 ILE A N 1
ATOM 1938 C CA . ILE A 1 241 ? 6.248 12.089 0.315 1.00 83.44 241 ILE A CA 1
ATOM 1939 C C . ILE A 1 241 ? 7.320 11.837 -0.730 1.00 83.44 241 ILE A C 1
ATOM 1941 O O . ILE A 1 241 ? 7.258 10.880 -1.505 1.00 83.44 241 ILE A O 1
ATOM 1945 N N . VAL A 1 242 ? 8.321 12.709 -0.740 1.00 83.06 242 VAL A N 1
ATOM 1946 C CA . VAL A 1 242 ? 9.497 12.552 -1.588 1.00 83.06 242 VAL A CA 1
ATOM 1947 C C . VAL A 1 242 ? 10.451 11.577 -0.908 1.00 83.06 242 VAL A C 1
ATOM 1949 O O . VAL A 1 242 ? 10.924 11.842 0.191 1.00 83.06 242 VAL A O 1
ATOM 1952 N N . ASN A 1 243 ? 10.743 10.448 -1.555 1.00 85.31 243 ASN A N 1
ATOM 1953 C CA . ASN A 1 243 ? 11.733 9.499 -1.050 1.00 85.31 243 ASN A CA 1
ATOM 1954 C C . ASN A 1 243 ? 13.110 9.773 -1.657 1.00 85.31 243 ASN A C 1
ATOM 1956 O O . ASN A 1 243 ? 13.566 9.042 -2.542 1.00 85.31 243 ASN A O 1
ATOM 1960 N N . ASP A 1 244 ? 13.744 10.862 -1.234 1.00 80.94 244 ASP A N 1
ATOM 1961 C CA . ASP A 1 244 ? 15.085 11.274 -1.652 1.00 80.94 244 ASP A CA 1
ATOM 1962 C C . ASP A 1 244 ? 16.177 10.661 -0.766 1.00 80.94 244 ASP A C 1
ATOM 1964 O O . ASP A 1 244 ? 17.108 10.038 -1.279 1.00 80.94 244 ASP A O 1
ATOM 1968 N N . ASP A 1 245 ? 15.986 10.764 0.546 1.00 87.19 245 ASP A N 1
ATOM 1969 C CA . ASP A 1 245 ? 16.748 10.144 1.616 1.00 87.19 245 ASP A CA 1
ATOM 1970 C C . ASP A 1 245 ? 15.823 9.233 2.427 1.00 87.19 245 ASP A C 1
ATOM 1972 O O . ASP A 1 245 ? 14.768 9.656 2.905 1.00 87.19 245 ASP A O 1
ATOM 1976 N N . LEU A 1 246 ? 16.226 7.974 2.608 1.00 86.81 246 LEU A N 1
ATOM 1977 C CA . LEU A 1 246 ? 15.376 6.978 3.256 1.00 86.81 246 LEU A CA 1
ATOM 1978 C C . LEU A 1 246 ? 15.057 7.350 4.709 1.00 86.81 246 LEU A C 1
ATOM 1980 O O . LEU A 1 246 ? 13.959 7.054 5.182 1.00 86.81 246 LEU A O 1
ATOM 1984 N N . THR A 1 247 ? 15.995 7.971 5.425 1.00 88.69 247 THR A N 1
ATOM 1985 C CA . THR A 1 247 ? 15.814 8.322 6.838 1.00 88.69 247 THR A CA 1
ATOM 1986 C C . THR A 1 247 ? 14.780 9.429 6.978 1.00 88.69 247 THR A C 1
ATOM 1988 O O . THR A 1 247 ? 13.799 9.249 7.701 1.00 88.69 247 THR A O 1
ATOM 1991 N N . ARG A 1 248 ? 14.937 10.524 6.226 1.00 88.94 248 ARG A N 1
ATOM 1992 C CA . ARG A 1 248 ? 13.966 11.626 6.190 1.00 88.94 248 ARG A CA 1
ATOM 1993 C C . ARG A 1 248 ? 12.602 11.156 5.707 1.00 88.94 248 ARG A C 1
ATOM 1995 O O . ARG A 1 248 ? 11.609 11.391 6.384 1.00 88.94 248 ARG A O 1
ATOM 2002 N N . ALA A 1 249 ? 12.554 10.418 4.598 1.00 87.31 249 ALA A N 1
ATOM 2003 C CA . ALA A 1 249 ? 11.302 9.903 4.052 1.00 87.31 249 ALA A CA 1
ATOM 2004 C C . ALA A 1 249 ? 10.573 8.988 5.045 1.00 87.31 249 ALA A C 1
ATOM 2006 O O . ALA A 1 249 ? 9.354 9.059 5.163 1.00 87.31 249 ALA A O 1
ATOM 2007 N N . THR A 1 250 ? 11.314 8.172 5.805 1.00 91.38 250 THR A N 1
ATOM 2008 C CA . THR A 1 250 ? 10.749 7.357 6.891 1.00 91.38 250 THR A CA 1
ATOM 2009 C C . THR A 1 250 ? 10.152 8.234 7.985 1.00 91.38 250 THR A C 1
ATOM 2011 O O . THR A 1 250 ? 9.025 7.988 8.402 1.00 91.38 250 THR A O 1
ATOM 2014 N N . GLN A 1 251 ? 10.887 9.241 8.462 1.00 88.81 251 GLN A N 1
ATOM 2015 C CA . GLN A 1 251 ? 10.405 10.134 9.519 1.00 88.81 251 GLN A CA 1
ATOM 2016 C C . GLN A 1 251 ? 9.133 10.868 9.087 1.00 88.81 251 GLN A C 1
ATOM 2018 O O . GLN A 1 251 ? 8.146 10.856 9.819 1.00 88.81 251 GLN A O 1
ATOM 2023 N N . THR A 1 252 ? 9.122 11.427 7.875 1.00 88.06 252 THR A N 1
ATOM 2024 C CA . THR A 1 252 ? 7.941 12.081 7.303 1.00 88.06 252 THR A CA 1
ATOM 2025 C C . THR A 1 252 ? 6.773 11.107 7.157 1.00 88.06 252 THR A C 1
ATOM 2027 O O . THR A 1 252 ? 5.661 11.434 7.559 1.00 88.06 252 THR A O 1
ATOM 2030 N N . PHE A 1 253 ? 7.008 9.901 6.629 1.00 90.50 253 PHE A N 1
ATOM 2031 C CA . PHE A 1 253 ? 5.969 8.881 6.457 1.00 90.50 253 PHE A CA 1
ATOM 2032 C C . PHE A 1 253 ? 5.322 8.486 7.779 1.00 90.50 253 PHE A C 1
ATOM 2034 O O . PHE A 1 253 ? 4.099 8.506 7.888 1.00 90.50 253 PHE A O 1
ATOM 2041 N N . LEU A 1 254 ? 6.131 8.198 8.799 1.00 91.81 254 LEU A N 1
ATOM 2042 C CA . LEU A 1 254 ? 5.625 7.844 10.120 1.00 91.81 254 LEU A CA 1
ATOM 2043 C C . LEU A 1 254 ? 4.865 9.005 10.768 1.00 91.81 254 LEU A C 1
ATOM 2045 O O . LEU A 1 254 ? 3.777 8.777 11.279 1.00 91.81 254 LEU A O 1
ATOM 2049 N N . GLY A 1 255 ? 5.370 10.240 10.682 1.00 88.88 255 GLY A N 1
ATOM 2050 C CA . GLY A 1 255 ? 4.682 11.407 11.244 1.00 88.88 255 GLY A CA 1
ATOM 2051 C C . GLY A 1 255 ? 3.332 11.697 10.575 1.00 88.88 255 GLY A C 1
ATOM 2052 O O . GLY A 1 255 ? 2.359 12.032 11.250 1.00 88.88 255 GLY A O 1
ATOM 2053 N N . VAL A 1 256 ? 3.232 11.517 9.252 1.00 88.62 256 VAL A N 1
ATOM 2054 C CA . VAL A 1 256 ? 1.949 11.614 8.534 1.00 88.62 256 VAL A CA 1
ATOM 2055 C C . VAL A 1 256 ? 0.972 10.549 9.032 1.00 88.62 256 VAL A C 1
ATOM 2057 O O . VAL A 1 256 ? -0.180 10.862 9.316 1.00 88.62 256 VAL A O 1
ATOM 2060 N N . ILE A 1 257 ? 1.428 9.305 9.184 1.00 91.12 257 ILE A N 1
ATOM 2061 C CA . ILE A 1 257 ? 0.590 8.194 9.653 1.00 91.12 257 ILE A CA 1
ATOM 2062 C C . ILE A 1 257 ? 0.132 8.410 11.092 1.00 91.12 257 ILE A C 1
ATOM 2064 O O . ILE A 1 257 ? -1.049 8.257 11.377 1.00 91.12 257 ILE A O 1
ATOM 2068 N N . GLU A 1 258 ? 1.031 8.813 11.985 1.00 90.12 258 GLU A N 1
ATOM 2069 C CA . GLU A 1 258 ? 0.702 9.132 13.378 1.00 90.12 258 GLU A CA 1
ATOM 2070 C C . GLU A 1 258 ? -0.373 10.212 13.473 1.00 90.12 258 GLU A C 1
ATOM 2072 O O . GLU A 1 258 ? -1.246 10.154 14.336 1.00 90.12 258 GLU A O 1
ATOM 2077 N N . SER A 1 259 ? -0.358 11.164 12.540 1.00 88.38 259 SER A N 1
ATOM 2078 C CA . SER A 1 259 ? -1.396 12.177 12.462 1.00 88.38 259 SER A CA 1
ATOM 2079 C C . SER A 1 259 ? -2.705 11.702 11.829 1.00 88.38 259 SER A C 1
ATOM 2081 O O . SER A 1 259 ? -3.745 12.297 12.107 1.00 88.38 259 SER A O 1
ATOM 2083 N N . LEU A 1 260 ? -2.660 10.746 10.905 1.00 88.12 260 LEU A N 1
ATOM 2084 C CA . LEU A 1 260 ? -3.856 10.208 10.255 1.00 88.12 260 LEU A CA 1
ATOM 2085 C C . LEU A 1 260 ? -4.602 9.233 11.166 1.00 88.12 260 LEU A C 1
ATOM 2087 O O . LEU A 1 260 ? -5.823 9.157 11.085 1.00 88.12 260 LEU A O 1
ATOM 2091 N N . TYR A 1 261 ? -3.860 8.530 12.023 1.00 89.44 261 TYR A N 1
ATOM 2092 C CA . TYR A 1 261 ? -4.346 7.454 12.883 1.00 89.44 261 TYR A CA 1
ATOM 2093 C C . TYR A 1 261 ? -4.110 7.743 14.374 1.00 89.44 261 TYR A C 1
ATOM 2095 O O . TYR A 1 261 ? -3.800 6.844 15.154 1.00 89.44 261 TYR A O 1
ATOM 2103 N N . THR A 1 262 ? -4.172 9.015 14.783 1.00 87.44 262 THR A N 1
ATOM 2104 C CA . THR A 1 262 ? -3.844 9.444 16.157 1.00 87.44 262 THR A CA 1
ATOM 2105 C C . THR A 1 262 ? -4.667 8.690 17.206 1.00 87.44 262 THR A C 1
ATOM 2107 O O . THR A 1 262 ? -4.120 8.249 18.217 1.00 87.44 262 THR A O 1
ATOM 2110 N N . GLN A 1 263 ? -5.954 8.469 16.931 1.00 86.81 263 GLN A N 1
ATOM 2111 C CA . GLN A 1 263 ? -6.873 7.752 17.817 1.00 86.81 263 GLN A CA 1
ATOM 2112 C C . GLN A 1 263 ? -6.563 6.261 17.879 1.00 86.81 263 GLN A C 1
ATOM 2114 O O . GLN A 1 263 ? -6.420 5.683 18.955 1.00 86.81 263 GLN A O 1
ATOM 2119 N N . GLU A 1 264 ? -6.395 5.634 16.721 1.00 88.31 264 GLU A N 1
ATOM 2120 C CA . GLU A 1 264 ? -6.140 4.205 16.579 1.00 88.31 264 GLU A CA 1
ATOM 2121 C C . GLU A 1 264 ? -4.788 3.806 17.193 1.00 88.31 264 GLU A C 1
ATOM 2123 O O . GLU A 1 264 ? -4.619 2.684 17.698 1.00 88.31 264 GLU A O 1
ATOM 2128 N N . LEU A 1 265 ? -3.832 4.738 17.194 1.00 89.19 265 LEU A N 1
ATOM 2129 C CA . LEU A 1 265 ? -2.512 4.587 17.800 1.00 89.19 265 LEU A CA 1
ATOM 2130 C C . LEU A 1 265 ? -2.455 5.004 19.277 1.00 89.19 265 LEU A C 1
ATOM 2132 O O . LEU A 1 265 ? -1.465 4.682 19.930 1.00 89.19 265 LEU A O 1
ATOM 2136 N N . GLY A 1 266 ? -3.498 5.644 19.817 1.00 87.69 266 GLY A N 1
ATOM 2137 C CA . GLY A 1 266 ? -3.537 6.108 21.207 1.00 87.69 266 GLY A CA 1
ATOM 2138 C C . GLY A 1 266 ? -2.521 7.215 21.499 1.00 87.69 266 GLY A C 1
ATOM 2139 O O . GLY A 1 266 ? -1.848 7.168 22.525 1.00 87.69 266 GLY A O 1
ATOM 2140 N N . LEU A 1 267 ? -2.370 8.158 20.566 1.00 80.38 267 LEU A N 1
ATOM 2141 C CA . LEU A 1 267 ? -1.420 9.277 20.633 1.00 80.38 267 LEU A CA 1
ATOM 2142 C C . LEU A 1 267 ? -2.082 10.611 21.032 1.00 80.38 267 LEU A C 1
ATOM 2144 O O . LEU A 1 267 ? -1.479 11.665 20.828 1.00 80.38 267 LEU A O 1
ATOM 2148 N N . GLU A 1 268 ? -3.318 10.564 21.539 1.00 67.69 268 GLU A N 1
ATOM 2149 C CA . GLU A 1 268 ? -4.045 11.729 22.075 1.00 67.69 268 GLU A CA 1
ATOM 2150 C C . GLU A 1 268 ? -3.495 12.215 23.425 1.00 67.69 268 GLU A C 1
ATOM 2152 O O . GLU A 1 268 ? -3.072 11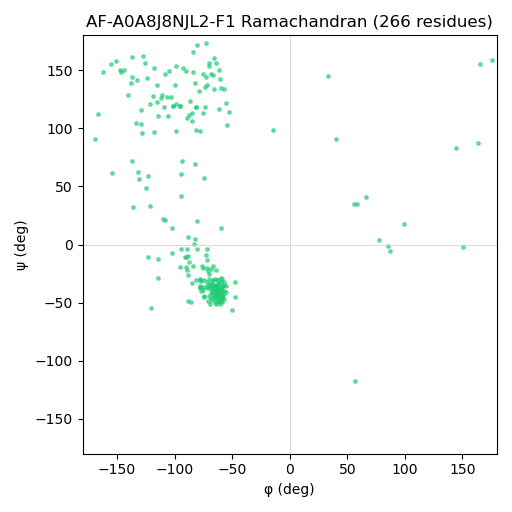.369 24.249 1.00 67.69 268 GLU A O 1
#

Foldseek 3Di:
DDDDDDDDDDDPDPDDDDDPVVVVVVVVVPPPPDDDPDPDLPVLVVLLVVVVVVLPPDDDPDPVLVVVLVLCVQQQAEEEEEAPLLCRVVLVVLLCVVPVQAADEFAKAKCDDDDVPDDDPPNHPHDHPVVVVVCVVVVQFPFKDDDPNMIITTGPVVCVVCSVSNHHYYYHDYLVRLVSNCSSHVVHAYEYEYEPDLVVSLVSLVVVPDDDPVVSVVSSVVNVVRVVSCVVVVSSHPYYAHPHDVVVSSVVSVVVVCVVCVPSVVVD

Mean predicted aligned error: 13.56 Å